Protein AF-A0A813VWA5-F1 (afdb_monomer_lite)

Secondary structure (DSSP, 8-state):
-HHHHHHHHHHHHHHHS-HHHHHHHHHHHHHHHHHHTT-HHHHHHHHHS-TT-----------------------SSSSSSSHHHHHHHHHHHHTTGGG----------------------------------------PBPTTTSSSBP-EEETTEEE-HHHHHHHHHHSTTGGG---TTTT---EETTEES-HHHHHHHHHHTT-----------TT----PPPPPPPP----

InterPro domains:
  IPR001628 Zinc finger, nuclear hormone receptor-type [PF00105] (141-207)
  IPR001628 Zinc finger, nuclear hormone receptor-type [PS51030] (139-207)
  IPR001628 Zinc finger, nuclear hormone receptor-type [SM00399] (139-210)
  IPR013088 Zinc finger, NHR/GATA-type [G3DSA:3.30.50.10] (131-234)

pLDDT: mean 70.89, std 19.11, range [33.81, 97.56]

Sequence (235 aa):
MEFVKVDRLYRELIKKLDKNSFRILVDYTRYISDEYEKDPDLIFELLRKDPESDPKENDQLDTSKKETSLNEDNSEKIEETSEKVEESLEEFESALESNSETTCAEKSQSESSFMLNPLKRQSSSNVSNKGRNGKRKKIELCAACKVDKSISNFYGVPTCSSCKSFFQKYYPIRDQFKCDNEHKCFKEGCIFKCKKCRIDNSIKSGLIYREKILPKPKNEKLASPEKPKDEKEIN

Organism: NCBI:txid104777

Structure (mmCIF, N/CA/C/O backbone):
data_AF-A0A813VWA5-F1
#
_entry.id   AF-A0A813VWA5-F1
#
loop_
_atom_site.group_PDB
_atom_site.id
_atom_site.type_symbol
_atom_site.label_atom_id
_atom_site.label_alt_id
_atom_site.label_comp_id
_atom_site.label_asym_id
_atom_site.label_entity_id
_atom_site.label_seq_id
_atom_site.pdbx_PDB_ins_code
_atom_site.Cartn_x
_atom_site.Cartn_y
_atom_site.Cartn_z
_atom_site.occupancy
_atom_site.B_iso_or_equiv
_atom_site.auth_seq_id
_atom_site.auth_comp_id
_atom_site.auth_asym_id
_atom_site.auth_atom_id
_atom_site.pdbx_PDB_model_num
ATOM 1 N N . MET A 1 1 ? 25.412 30.730 18.602 1.00 53.81 1 MET A N 1
ATOM 2 C CA . MET A 1 1 ? 26.253 30.790 17.373 1.00 53.81 1 MET A CA 1
ATOM 3 C C . MET A 1 1 ? 26.780 29.429 16.900 1.00 53.81 1 MET A C 1
ATOM 5 O O . MET A 1 1 ? 27.255 29.352 15.771 1.00 53.81 1 MET A O 1
ATOM 9 N N . GLU A 1 2 ? 26.710 28.356 17.695 1.00 59.72 2 GLU A N 1
ATOM 10 C CA . GLU A 1 2 ? 27.294 27.056 17.314 1.00 59.72 2 GLU A CA 1
ATOM 11 C C . GLU A 1 2 ? 26.450 26.254 16.312 1.00 59.72 2 GLU A C 1
ATOM 13 O O . GLU A 1 2 ? 27.009 25.643 15.404 1.00 59.72 2 GLU A O 1
ATOM 18 N N . PHE A 1 3 ? 25.119 26.363 16.365 1.00 52.62 3 PHE A N 1
ATOM 19 C CA . PHE A 1 3 ? 24.206 25.671 15.440 1.00 52.62 3 PHE A CA 1
ATOM 20 C C . PHE A 1 3 ? 24.464 25.981 13.955 1.00 52.62 3 PHE A C 1
ATOM 22 O O . PHE A 1 3 ? 24.414 25.092 13.107 1.00 52.62 3 PHE A O 1
ATOM 29 N N . VAL A 1 4 ? 24.829 27.227 13.635 1.00 68.88 4 VAL A N 1
ATOM 30 C CA . VAL A 1 4 ? 25.127 27.652 12.254 1.00 68.88 4 VAL A CA 1
ATOM 31 C C . VAL A 1 4 ? 26.383 26.959 11.709 1.00 68.88 4 VAL A C 1
ATOM 33 O O . VAL A 1 4 ? 26.490 26.697 10.509 1.00 68.88 4 VAL A O 1
ATOM 36 N N . LYS A 1 5 ? 27.343 26.621 12.581 1.00 71.12 5 LYS A N 1
ATOM 37 C CA . LYS A 1 5 ? 28.560 25.898 12.185 1.00 71.12 5 LYS A CA 1
ATOM 38 C C . LYS A 1 5 ? 28.265 24.420 11.920 1.00 71.12 5 LYS A C 1
ATOM 40 O O . LYS A 1 5 ? 28.779 23.879 10.942 1.00 71.12 5 LYS A O 1
ATOM 45 N N . VAL A 1 6 ? 27.406 23.803 12.735 1.00 65.44 6 VAL A N 1
ATOM 46 C CA . VAL A 1 6 ? 26.983 22.401 12.574 1.00 65.44 6 VAL A CA 1
ATOM 47 C C . VAL A 1 6 ? 26.229 22.207 11.257 1.00 65.44 6 VAL A C 1
ATOM 49 O O . VAL A 1 6 ? 26.571 21.318 10.479 1.00 65.44 6 VAL A O 1
ATOM 52 N N . ASP A 1 7 ? 25.285 23.097 10.942 1.00 69.38 7 ASP A N 1
ATOM 53 C CA . ASP A 1 7 ? 24.505 23.022 9.701 1.00 69.38 7 ASP A CA 1
ATOM 54 C C . ASP A 1 7 ? 25.389 23.150 8.444 1.00 69.38 7 ASP A C 1
ATOM 56 O O . ASP A 1 7 ? 25.243 22.404 7.471 1.00 69.38 7 ASP A O 1
ATOM 60 N N . ARG A 1 8 ? 26.394 24.036 8.478 1.00 75.44 8 ARG A N 1
ATOM 61 C CA . ARG A 1 8 ? 27.353 24.186 7.373 1.00 75.44 8 ARG A CA 1
ATOM 62 C C . ARG A 1 8 ? 28.185 22.920 7.148 1.00 75.44 8 ARG A C 1
ATOM 64 O O . ARG A 1 8 ? 28.385 22.530 5.997 1.00 75.44 8 ARG A O 1
ATOM 71 N N . LEU A 1 9 ? 28.657 22.278 8.217 1.00 74.12 9 LEU A N 1
ATOM 72 C CA . LEU A 1 9 ? 29.417 21.026 8.128 1.00 74.12 9 LEU A CA 1
ATOM 73 C C . LEU A 1 9 ? 28.549 19.877 7.605 1.00 74.12 9 LEU A C 1
ATOM 75 O O . LEU A 1 9 ? 28.993 19.121 6.742 1.00 74.12 9 LEU A O 1
ATOM 79 N N . TYR A 1 10 ? 27.295 19.795 8.054 1.00 76.62 10 TYR A N 1
ATOM 80 C CA . TYR A 1 10 ? 26.352 18.767 7.619 1.00 76.62 10 TYR A CA 1
ATOM 81 C C . TYR A 1 10 ? 26.048 18.866 6.115 1.00 76.62 10 TYR A C 1
ATOM 83 O O . TYR A 1 10 ? 26.095 17.867 5.394 1.00 76.62 10 TYR A O 1
ATOM 91 N N . ARG A 1 11 ? 25.841 20.086 5.597 1.00 76.62 11 ARG A N 1
ATOM 92 C CA . ARG A 1 11 ? 25.640 20.323 4.155 1.00 76.62 11 ARG A CA 1
ATOM 93 C C . ARG A 1 11 ? 26.858 19.933 3.316 1.00 76.62 11 ARG A C 1
ATOM 95 O O . ARG A 1 11 ? 26.691 19.387 2.227 1.00 76.62 11 ARG A O 1
ATOM 102 N N . GLU A 1 12 ? 28.070 20.196 3.798 1.00 81.19 12 GLU A N 1
ATOM 103 C CA . GLU A 1 12 ? 29.301 19.795 3.101 1.00 81.19 12 GLU A CA 1
ATOM 104 C C . GLU A 1 12 ? 29.531 18.275 3.145 1.00 81.19 12 GLU A C 1
ATOM 106 O O . GLU A 1 12 ? 29.994 17.698 2.160 1.00 81.19 12 GLU A O 1
ATOM 111 N N . LEU A 1 13 ? 29.140 17.605 4.235 1.00 77.50 13 LEU A N 1
ATOM 112 C CA . LEU A 1 13 ? 29.177 16.145 4.341 1.00 77.50 13 LEU A CA 1
ATOM 113 C C . LEU A 1 13 ? 28.208 15.487 3.343 1.00 77.50 13 LEU A C 1
ATOM 115 O O . LEU A 1 13 ? 28.598 14.579 2.609 1.00 77.50 13 LEU A O 1
ATOM 119 N N . ILE A 1 14 ? 26.973 15.998 3.244 1.00 79.19 14 ILE A N 1
ATOM 120 C CA . ILE A 1 14 ? 25.948 15.497 2.309 1.00 79.19 14 ILE A CA 1
ATOM 121 C C . ILE A 1 14 ? 26.420 15.579 0.856 1.00 79.19 14 ILE A C 1
ATOM 123 O O . ILE A 1 14 ? 26.169 14.659 0.082 1.00 79.19 14 ILE A O 1
ATOM 127 N N . LYS A 1 15 ? 27.133 16.646 0.477 1.00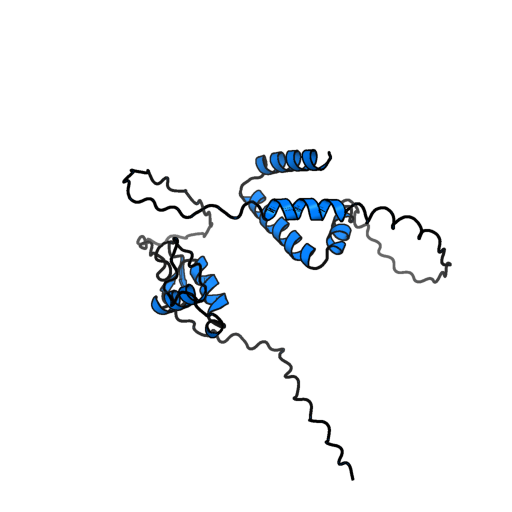 80.88 15 LYS A N 1
ATOM 128 C CA . LYS A 1 15 ? 27.659 16.803 -0.891 1.00 80.88 15 LYS A CA 1
ATOM 129 C C . LYS A 1 15 ? 28.712 15.756 -1.260 1.00 80.88 15 LYS A C 1
ATOM 131 O O . LYS A 1 15 ? 28.886 15.481 -2.445 1.00 80.88 15 LYS A O 1
ATOM 136 N N . LYS A 1 16 ? 29.429 15.208 -0.275 1.00 82.19 16 LYS A N 1
ATOM 137 C CA . LYS A 1 16 ? 30.503 14.224 -0.482 1.00 82.19 16 LYS A CA 1
ATOM 138 C C . LYS A 1 16 ? 30.016 12.775 -0.432 1.00 82.19 16 LYS A C 1
ATOM 140 O O . LYS A 1 16 ? 30.727 11.892 -0.902 1.00 82.19 16 LYS A O 1
ATOM 145 N N . LEU A 1 17 ? 28.833 12.527 0.127 1.00 86.31 17 LEU A N 1
ATOM 146 C CA . LEU A 1 17 ? 28.262 11.187 0.236 1.00 86.31 17 LEU A CA 1
ATOM 147 C C . LEU A 1 17 ? 27.691 10.728 -1.110 1.00 86.31 17 LEU A C 1
ATOM 149 O O . LEU A 1 17 ? 26.971 11.457 -1.794 1.00 86.31 17 LEU A O 1
ATOM 153 N N . ASP A 1 18 ? 27.983 9.485 -1.490 1.00 87.19 18 ASP A N 1
ATOM 154 C CA . ASP A 1 18 ? 27.315 8.862 -2.625 1.00 87.19 18 ASP A CA 1
ATOM 155 C C . ASP A 1 18 ? 25.842 8.557 -2.280 1.00 87.19 18 ASP A C 1
ATOM 157 O O . ASP A 1 18 ? 25.416 8.551 -1.120 1.00 87.19 18 ASP A O 1
ATOM 161 N N . LYS A 1 19 ? 25.020 8.292 -3.303 1.00 74.50 19 LYS A N 1
ATOM 162 C CA . LYS A 1 19 ? 23.574 8.061 -3.113 1.00 74.50 19 LYS A CA 1
ATOM 163 C C . LYS A 1 19 ? 23.265 6.897 -2.165 1.00 74.50 19 LYS A C 1
ATOM 165 O O . LYS A 1 19 ? 22.204 6.900 -1.541 1.00 74.50 19 LYS A O 1
ATOM 170 N N . ASN A 1 20 ? 24.152 5.906 -2.079 1.00 71.19 20 ASN A N 1
ATOM 171 C CA . ASN A 1 20 ? 23.974 4.766 -1.190 1.00 71.19 20 ASN A CA 1
ATOM 172 C C . ASN A 1 20 ? 24.294 5.141 0.261 1.00 71.19 20 ASN A C 1
ATOM 174 O O . ASN A 1 20 ? 23.492 4.836 1.142 1.00 71.19 20 ASN A O 1
ATOM 178 N N . SER A 1 21 ? 25.386 5.868 0.505 1.00 81.50 21 SER A N 1
ATOM 179 C CA . SER A 1 21 ? 25.760 6.314 1.851 1.00 81.50 21 SER A CA 1
ATOM 180 C C . SER A 1 21 ? 24.770 7.331 2.413 1.00 81.50 21 SER A C 1
ATOM 182 O O . SER A 1 21 ? 24.437 7.263 3.590 1.00 81.50 21 SER A O 1
ATOM 184 N N . PHE A 1 22 ? 24.205 8.209 1.574 1.00 78.06 22 PHE A N 1
ATOM 185 C CA . PHE A 1 22 ? 23.139 9.121 2.006 1.00 78.06 22 PHE A CA 1
ATOM 186 C C . PHE A 1 22 ? 21.900 8.367 2.501 1.00 78.06 22 PHE A C 1
ATOM 188 O O . PHE A 1 22 ? 21.299 8.734 3.504 1.00 78.06 22 PHE A O 1
ATOM 195 N N . ARG A 1 23 ? 21.521 7.283 1.819 1.00 71.62 23 ARG A N 1
ATOM 196 C CA . ARG A 1 23 ? 20.379 6.466 2.234 1.00 71.62 23 ARG A CA 1
ATOM 197 C C . ARG A 1 23 ? 20.637 5.756 3.563 1.00 71.62 23 ARG A C 1
ATOM 199 O O . ARG A 1 23 ? 19.746 5.742 4.401 1.00 71.62 23 ARG A O 1
ATOM 206 N N . ILE A 1 24 ? 21.844 5.224 3.759 1.00 76.25 24 ILE A N 1
ATOM 207 C CA . ILE A 1 24 ? 22.259 4.631 5.040 1.00 76.25 24 ILE A CA 1
ATOM 208 C C . ILE A 1 24 ? 22.207 5.685 6.150 1.00 76.25 24 ILE A C 1
ATOM 210 O O . ILE A 1 24 ? 21.676 5.405 7.217 1.00 76.25 24 ILE A O 1
ATOM 214 N N . LEU A 1 25 ? 22.684 6.904 5.879 1.00 80.12 25 LEU A N 1
ATOM 215 C CA . LEU A 1 25 ? 22.637 8.012 6.830 1.00 80.12 25 LEU A CA 1
ATOM 216 C C . LEU A 1 25 ? 21.195 8.355 7.227 1.00 80.12 25 LEU A C 1
ATOM 218 O O . LEU A 1 25 ? 20.926 8.510 8.408 1.00 80.12 25 LEU A O 1
ATOM 222 N N . VAL A 1 26 ? 20.271 8.429 6.262 1.00 78.81 26 VAL A N 1
ATOM 223 C CA . VAL A 1 26 ? 18.844 8.709 6.514 1.00 78.81 26 VAL A CA 1
ATOM 224 C C . VAL A 1 26 ? 18.166 7.583 7.298 1.00 78.81 26 VAL A C 1
ATOM 226 O O . VAL A 1 26 ? 17.364 7.847 8.191 1.00 78.81 26 VAL A O 1
ATOM 229 N N . ASP A 1 27 ? 18.466 6.326 6.970 1.00 75.25 27 ASP A N 1
ATOM 230 C CA . ASP A 1 27 ? 17.914 5.181 7.697 1.00 75.25 27 ASP A CA 1
ATOM 231 C C . ASP A 1 27 ? 18.467 5.140 9.139 1.00 75.25 27 ASP A C 1
ATOM 233 O O . ASP A 1 27 ? 17.724 4.854 10.078 1.00 75.25 27 ASP A O 1
ATOM 237 N N . TYR A 1 28 ? 19.741 5.500 9.329 1.00 79.69 28 TYR A N 1
ATOM 238 C CA . TYR A 1 28 ? 20.388 5.586 10.639 1.00 79.69 28 TYR A CA 1
ATOM 239 C C . TYR A 1 28 ? 19.879 6.763 11.478 1.00 79.69 28 TYR A C 1
ATOM 241 O O . TYR A 1 28 ? 19.583 6.581 12.655 1.00 79.69 28 TYR A O 1
ATOM 249 N N . THR A 1 29 ? 19.704 7.953 10.893 1.00 78.12 29 THR A N 1
ATOM 250 C CA . THR A 1 29 ? 19.128 9.095 11.621 1.00 78.12 29 THR A CA 1
ATOM 251 C C . THR A 1 29 ? 17.696 8.817 12.037 1.00 78.12 29 THR A C 1
ATOM 253 O O . THR A 1 29 ? 17.328 9.131 13.160 1.00 78.12 29 THR A O 1
ATOM 256 N N . ARG A 1 30 ? 16.906 8.159 11.181 1.00 74.31 30 ARG A N 1
ATOM 257 C CA . ARG A 1 30 ? 15.554 7.727 11.540 1.00 74.31 30 ARG A CA 1
ATOM 258 C C . ARG A 1 30 ? 15.557 6.730 12.699 1.00 74.31 30 ARG A C 1
ATOM 260 O O . ARG A 1 30 ? 14.743 6.869 13.598 1.00 74.31 30 ARG A O 1
ATOM 267 N N . TYR A 1 31 ? 16.470 5.758 12.684 1.00 82.06 31 TYR A N 1
ATOM 268 C CA . TYR A 1 31 ? 16.639 4.816 13.793 1.00 82.06 31 TYR A CA 1
ATOM 269 C C . TYR A 1 31 ? 16.984 5.536 15.102 1.00 82.06 31 TYR A C 1
ATOM 271 O O . TYR A 1 31 ? 16.366 5.263 16.123 1.00 82.06 31 TYR A O 1
ATOM 279 N N . ILE A 1 32 ? 17.920 6.490 15.060 1.00 76.19 32 ILE A N 1
ATOM 280 C CA . ILE A 1 32 ? 18.278 7.300 16.230 1.00 76.19 32 ILE A CA 1
ATOM 281 C C . ILE A 1 32 ? 17.077 8.107 16.723 1.00 76.19 32 ILE A C 1
ATOM 283 O O . ILE A 1 32 ? 16.838 8.125 17.921 1.00 76.19 32 ILE A O 1
ATOM 287 N N . SER A 1 33 ? 16.309 8.750 15.838 1.00 74.25 33 SER A N 1
ATOM 288 C CA . SER A 1 33 ? 15.110 9.501 16.237 1.00 74.25 33 SER A CA 1
ATOM 289 C C . SER A 1 33 ? 14.052 8.605 16.888 1.00 74.25 33 SER A C 1
ATOM 291 O O . SER A 1 33 ? 13.519 8.969 17.930 1.00 74.25 33 SER A O 1
ATOM 293 N N . ASP A 1 34 ? 13.799 7.423 16.317 1.00 74.88 34 ASP A N 1
ATOM 294 C CA . ASP A 1 34 ? 12.833 6.458 16.856 1.00 74.88 34 ASP A CA 1
ATOM 295 C C . ASP A 1 34 ? 13.282 5.884 18.222 1.00 74.88 34 ASP A C 1
ATOM 297 O O . ASP A 1 34 ? 12.434 5.500 19.027 1.00 74.88 34 ASP A O 1
ATOM 301 N N . GLU A 1 35 ? 14.591 5.788 18.493 1.00 75.56 35 GLU A N 1
ATOM 302 C CA . GLU A 1 35 ? 15.118 5.400 19.814 1.00 75.56 35 GLU A CA 1
ATOM 303 C C . GLU A 1 35 ? 15.185 6.579 20.800 1.00 75.56 35 GLU A C 1
ATOM 305 O O . GLU A 1 35 ? 14.899 6.388 21.979 1.00 75.56 35 GLU A O 1
ATOM 310 N N . TYR A 1 36 ? 15.461 7.805 20.338 1.00 76.75 36 TYR A N 1
ATOM 311 C CA . TYR A 1 36 ? 15.469 9.010 21.180 1.00 76.75 36 TYR A CA 1
ATOM 312 C C . TYR A 1 36 ? 14.095 9.300 21.787 1.00 76.75 36 TYR A C 1
ATOM 314 O O . TYR A 1 36 ? 14.008 9.687 22.947 1.00 76.75 36 TYR A O 1
ATOM 322 N N . GLU A 1 37 ? 13.013 9.067 21.033 1.00 77.25 37 GLU A N 1
ATOM 323 C CA . GLU A 1 37 ? 11.646 9.192 21.563 1.00 77.25 37 GLU A CA 1
ATOM 324 C C . GLU A 1 37 ? 11.357 8.213 22.713 1.00 77.25 37 GLU A C 1
ATOM 326 O O . GLU A 1 37 ? 10.449 8.454 23.507 1.00 77.25 37 GLU A O 1
ATOM 331 N N . LYS A 1 38 ? 12.098 7.102 22.808 1.00 78.69 38 LYS A N 1
ATOM 332 C CA . LYS A 1 38 ? 11.903 6.090 23.855 1.00 78.69 38 LYS A CA 1
ATOM 333 C C . LYS A 1 38 ? 12.797 6.327 25.063 1.00 78.69 38 LYS A C 1
ATOM 335 O O . LYS A 1 38 ? 12.347 6.084 26.179 1.00 78.69 38 LYS A O 1
ATOM 340 N N . ASP A 1 39 ? 14.042 6.737 24.833 1.00 82.12 39 ASP A N 1
ATOM 341 C CA . ASP A 1 39 ? 15.034 6.957 25.881 1.00 82.12 39 ASP A CA 1
ATOM 342 C C . ASP A 1 39 ? 16.086 7.997 25.432 1.00 82.12 39 ASP A C 1
ATOM 344 O O . ASP A 1 39 ? 17.036 7.665 24.709 1.00 82.12 39 ASP A O 1
ATOM 348 N N . PRO A 1 40 ? 15.930 9.273 25.827 1.00 75.06 40 PRO A N 1
ATOM 349 C CA . PRO A 1 40 ? 16.861 10.329 25.443 1.00 75.06 40 PRO A CA 1
ATOM 350 C C . PRO A 1 40 ? 18.246 10.172 26.096 1.00 75.06 40 PRO A C 1
ATOM 352 O O . PRO A 1 40 ? 19.239 10.645 25.530 1.00 75.06 40 PRO A O 1
ATOM 355 N N . ASP A 1 41 ? 18.345 9.478 27.236 1.00 76.69 41 ASP A N 1
ATOM 356 C CA . ASP A 1 41 ? 19.593 9.317 27.992 1.00 76.69 41 ASP A CA 1
ATOM 357 C C . ASP A 1 41 ? 20.527 8.283 27.346 1.00 76.69 41 ASP A C 1
ATOM 359 O O . ASP A 1 41 ? 21.754 8.451 27.347 1.00 76.69 41 ASP A O 1
ATOM 363 N N . LEU A 1 42 ? 19.958 7.270 26.682 1.00 77.31 42 LEU A N 1
ATOM 364 C CA . LEU A 1 42 ? 20.701 6.230 25.961 1.00 77.31 42 LEU A CA 1
ATOM 365 C C . LEU A 1 42 ? 21.621 6.810 24.869 1.00 77.31 42 LEU A C 1
ATOM 367 O O . LEU A 1 42 ? 22.710 6.292 24.612 1.00 77.31 42 LEU A O 1
ATOM 371 N N . ILE A 1 43 ? 21.215 7.909 24.227 1.00 69.31 43 ILE A N 1
ATOM 372 C CA . ILE A 1 43 ? 22.006 8.560 23.173 1.00 69.31 43 ILE A CA 1
ATOM 373 C C . ILE A 1 43 ? 23.196 9.317 23.746 1.00 69.31 43 ILE A C 1
ATOM 375 O O . ILE A 1 43 ? 24.280 9.260 23.163 1.00 69.31 43 ILE A O 1
ATOM 379 N N . PHE A 1 44 ? 23.047 9.968 24.899 1.00 68.69 44 PHE A N 1
ATOM 380 C CA . PHE A 1 44 ? 24.192 10.577 25.570 1.00 68.69 44 PHE A CA 1
ATOM 381 C C . PHE A 1 44 ? 25.180 9.514 26.053 1.00 68.69 44 PHE A C 1
ATOM 383 O O . PHE A 1 44 ? 26.385 9.738 25.980 1.00 68.69 44 PHE A O 1
ATOM 390 N N . GLU A 1 45 ? 24.705 8.336 26.464 1.00 79.50 45 GLU A N 1
ATOM 391 C CA . GLU A 1 45 ? 25.582 7.209 26.794 1.00 79.50 45 GLU A CA 1
ATOM 392 C C . GLU A 1 45 ? 26.310 6.651 25.555 1.00 79.50 45 GLU A C 1
ATOM 394 O O . GLU A 1 45 ? 27.509 6.373 25.613 1.00 79.50 45 GLU A O 1
ATOM 399 N N . LEU A 1 46 ? 25.621 6.539 24.413 1.00 70.88 46 LEU A N 1
ATOM 400 C CA . LEU A 1 46 ? 26.219 6.109 23.142 1.00 70.88 46 LEU A CA 1
ATOM 401 C C . LEU A 1 46 ? 27.226 7.124 22.588 1.00 70.88 46 LEU A C 1
ATOM 403 O O . LEU A 1 46 ? 28.245 6.719 22.037 1.00 70.88 46 LEU A O 1
ATOM 407 N N . LEU A 1 47 ? 26.965 8.424 22.745 1.00 70.75 47 LEU A N 1
ATOM 408 C CA . LEU A 1 47 ? 27.861 9.495 22.302 1.00 70.75 47 LEU A CA 1
ATOM 409 C C . LEU A 1 47 ? 29.055 9.703 23.244 1.00 70.75 47 LEU A C 1
ATOM 411 O O . LEU A 1 47 ? 30.090 10.181 22.792 1.00 70.75 47 LEU A O 1
ATOM 415 N N . ARG A 1 48 ? 28.933 9.346 24.532 1.00 77.31 48 ARG A N 1
ATOM 416 C CA . ARG A 1 48 ? 30.043 9.382 25.504 1.00 77.31 48 ARG A CA 1
ATOM 417 C C . ARG A 1 48 ? 30.987 8.187 25.398 1.00 77.31 48 ARG A C 1
ATOM 419 O O . ARG A 1 48 ? 32.083 8.253 25.945 1.00 77.31 48 ARG A O 1
ATOM 426 N N . LYS A 1 49 ? 30.582 7.089 24.750 1.00 78.38 49 LYS A N 1
ATOM 427 C CA . LYS A 1 49 ? 31.483 5.957 24.502 1.00 78.38 49 LYS A CA 1
ATOM 428 C C . LYS A 1 49 ? 32.491 6.370 23.435 1.00 78.38 49 LYS A C 1
ATOM 430 O O . LYS A 1 49 ? 32.212 6.278 22.243 1.00 78.38 49 LYS A O 1
ATOM 435 N N . ASP A 1 50 ? 33.651 6.840 23.891 1.00 70.44 50 ASP A N 1
ATOM 436 C CA . ASP A 1 50 ? 34.779 7.159 23.025 1.00 70.44 50 ASP A CA 1
ATOM 437 C C . ASP A 1 50 ? 35.095 5.948 22.128 1.00 70.44 50 ASP A C 1
ATOM 439 O O . ASP A 1 50 ? 35.408 4.863 22.643 1.00 70.44 50 ASP A O 1
ATOM 443 N N . PRO A 1 51 ? 35.040 6.106 20.791 1.00 61.84 51 PRO A N 1
ATOM 444 C CA . PRO A 1 51 ? 35.281 5.014 19.849 1.00 61.84 51 PRO A CA 1
ATOM 445 C C . PRO A 1 51 ? 36.737 4.519 19.858 1.00 61.84 51 PRO A C 1
ATOM 447 O O . PRO A 1 51 ? 37.046 3.543 19.182 1.00 61.84 51 PRO A O 1
ATOM 450 N N . GLU A 1 52 ? 37.621 5.174 20.617 1.00 64.56 52 GLU A N 1
ATOM 451 C CA . GLU A 1 52 ? 39.050 4.860 20.729 1.00 64.56 52 GLU A CA 1
ATOM 452 C C . GLU A 1 52 ? 39.420 4.099 22.012 1.00 64.56 52 GLU A C 1
ATOM 454 O O . GLU A 1 52 ? 40.600 3.866 22.275 1.00 64.56 52 GLU A O 1
ATOM 459 N N . SER A 1 53 ? 38.444 3.671 22.821 1.00 60.56 53 SER A N 1
ATOM 460 C CA . SER A 1 53 ? 38.741 2.725 23.900 1.00 60.56 53 SER A CA 1
ATOM 461 C C . SER A 1 53 ? 38.982 1.327 23.317 1.00 60.56 53 SER A C 1
ATOM 463 O O . SER A 1 53 ? 38.072 0.513 23.175 1.00 60.56 53 SER A O 1
ATOM 465 N N . ASP A 1 54 ? 40.236 1.058 22.944 1.00 56.34 54 ASP A N 1
ATOM 466 C CA . ASP A 1 54 ? 40.708 -0.282 22.591 1.00 56.34 54 ASP A CA 1
ATOM 467 C C . ASP A 1 54 ? 40.246 -1.287 23.664 1.00 56.34 54 ASP A C 1
ATOM 469 O O . ASP A 1 54 ? 40.518 -1.066 24.854 1.00 56.34 54 ASP A O 1
ATOM 473 N N . PRO A 1 55 ? 39.585 -2.403 23.297 1.00 55.75 55 PRO A N 1
ATOM 474 C CA . PRO A 1 55 ? 39.266 -3.459 24.242 1.00 55.75 55 PRO A CA 1
ATOM 475 C C . PRO A 1 55 ? 40.575 -4.154 24.614 1.00 55.75 55 PRO A C 1
ATOM 477 O O . PRO A 1 55 ? 40.972 -5.148 24.011 1.00 55.75 55 PRO A O 1
ATOM 480 N N . LYS A 1 56 ? 41.289 -3.603 25.597 1.00 55.59 56 LYS A N 1
ATOM 481 C CA . LYS A 1 56 ? 42.386 -4.318 26.237 1.00 55.59 56 LYS A CA 1
ATOM 482 C C . LYS A 1 56 ? 41.777 -5.526 26.936 1.00 55.59 56 LYS A C 1
ATOM 484 O O . LYS A 1 56 ? 40.973 -5.371 27.855 1.00 55.59 56 LYS A O 1
ATOM 489 N N . GLU A 1 57 ? 42.145 -6.709 26.451 1.00 57.00 57 GLU A N 1
ATOM 490 C CA . GLU A 1 57 ? 41.964 -7.988 27.130 1.00 57.00 57 GLU A CA 1
ATOM 491 C C . GLU A 1 57 ? 42.331 -7.826 28.606 1.00 57.00 57 GLU A C 1
ATOM 493 O O . GLU A 1 57 ? 43.494 -7.636 28.950 1.00 57.00 57 GLU A O 1
ATOM 498 N N . ASN A 1 58 ? 41.331 -7.901 29.478 1.00 49.09 58 ASN A N 1
ATOM 499 C CA . ASN A 1 58 ? 41.541 -8.181 30.889 1.00 49.09 58 ASN A CA 1
ATOM 500 C C . ASN A 1 58 ? 40.908 -9.538 31.186 1.00 49.09 58 ASN A C 1
ATOM 502 O O . ASN A 1 58 ? 39.848 -9.645 31.800 1.00 49.09 58 ASN A O 1
ATOM 506 N N . ASP A 1 59 ? 41.604 -10.581 30.737 1.00 54.81 59 ASP A N 1
ATOM 507 C CA . ASP A 1 59 ? 41.628 -11.856 31.440 1.00 54.81 59 ASP A CA 1
ATOM 508 C C . ASP A 1 59 ? 42.444 -11.658 32.723 1.00 54.81 59 ASP A C 1
ATOM 510 O O . ASP A 1 59 ? 43.672 -11.730 32.708 1.00 54.81 59 ASP A O 1
ATOM 514 N N . GLN A 1 60 ? 41.764 -11.381 33.835 1.00 51.84 60 GLN A N 1
ATOM 515 C CA . GLN A 1 60 ? 42.067 -12.022 35.116 1.00 51.84 60 GLN A CA 1
ATOM 516 C C . GLN A 1 60 ? 41.012 -11.677 36.164 1.00 51.84 60 GLN A C 1
ATOM 518 O O . GLN A 1 60 ? 40.942 -10.588 36.730 1.00 51.84 60 GLN A O 1
ATOM 523 N N . LEU A 1 61 ? 40.193 -12.694 36.400 1.00 54.84 61 LEU A N 1
ATOM 524 C CA . LEU A 1 61 ? 39.463 -12.950 37.621 1.00 54.84 61 LEU A CA 1
ATOM 525 C C . LEU A 1 61 ? 40.456 -12.981 38.793 1.00 54.84 61 LEU A C 1
ATOM 527 O O . LEU A 1 61 ? 41.265 -13.901 38.863 1.00 54.84 61 LEU A O 1
ATOM 531 N N . ASP A 1 62 ? 40.358 -12.044 39.735 1.00 48.69 62 ASP A N 1
ATOM 532 C CA . ASP A 1 62 ? 40.650 -12.398 41.120 1.00 48.69 62 ASP A CA 1
ATOM 533 C C . ASP A 1 62 ? 39.847 -11.569 42.121 1.00 48.69 62 ASP A C 1
ATOM 535 O O . ASP A 1 62 ? 39.748 -10.341 42.076 1.00 48.69 62 ASP A O 1
ATOM 539 N N . THR A 1 63 ? 39.215 -12.307 43.021 1.00 50.19 63 THR A N 1
ATOM 540 C CA . THR A 1 63 ? 38.363 -11.830 44.098 1.00 50.19 63 THR A CA 1
ATOM 541 C C . THR A 1 63 ? 39.211 -11.253 45.221 1.00 50.19 63 THR A C 1
ATOM 543 O O . THR A 1 63 ? 40.006 -11.981 45.808 1.00 50.19 63 THR A O 1
ATOM 546 N N . SER A 1 64 ? 38.986 -9.998 45.618 1.00 47.78 64 SER A N 1
ATOM 547 C CA . SER A 1 64 ? 39.316 -9.529 46.971 1.00 47.78 64 SER A CA 1
ATOM 548 C C . SER A 1 64 ? 38.543 -8.266 47.338 1.00 47.78 64 SER A C 1
ATOM 550 O O . SER A 1 64 ? 38.630 -7.232 46.683 1.00 47.78 64 SER A O 1
ATOM 552 N N . LYS A 1 65 ? 37.785 -8.391 48.429 1.00 54.94 65 LYS A N 1
ATOM 553 C CA . LYS A 1 65 ? 37.080 -7.332 49.154 1.00 54.94 65 LYS A CA 1
ATOM 554 C C . LYS A 1 65 ? 37.981 -6.123 49.413 1.00 54.94 65 LYS A C 1
ATOM 556 O O . LYS A 1 65 ? 39.046 -6.278 50.008 1.00 54.94 65 LYS A O 1
ATOM 561 N N . LYS A 1 66 ? 37.476 -4.920 49.136 1.00 48.88 66 LYS A N 1
ATOM 562 C CA . LYS A 1 66 ? 37.838 -3.733 49.912 1.00 48.88 66 LYS A CA 1
ATOM 563 C C . LYS A 1 66 ? 36.679 -2.742 49.935 1.00 48.88 66 LYS A C 1
ATOM 565 O O . LYS A 1 66 ? 36.350 -2.117 48.933 1.00 48.88 66 LYS A O 1
ATOM 570 N N . GLU A 1 67 ? 36.054 -2.661 51.102 1.00 50.25 67 GLU A N 1
ATOM 571 C CA . GLU A 1 67 ? 35.164 -1.577 51.498 1.00 50.25 67 GLU A CA 1
ATOM 572 C C . GLU A 1 67 ? 35.932 -0.256 51.397 1.00 50.25 67 GLU A C 1
ATOM 574 O O . GLU A 1 67 ? 37.030 -0.131 51.945 1.00 50.25 67 GLU A O 1
ATOM 579 N N . THR A 1 68 ? 35.360 0.728 50.704 1.00 44.31 68 THR A N 1
ATOM 580 C CA . THR A 1 68 ? 35.780 2.119 50.865 1.00 44.31 68 THR A CA 1
ATOM 581 C C . THR A 1 68 ? 34.567 3.032 50.775 1.00 44.31 68 THR A C 1
ATOM 583 O O . THR A 1 68 ? 33.741 2.922 49.874 1.00 44.31 68 THR A O 1
ATOM 586 N N . SER A 1 69 ? 34.491 3.865 51.803 1.00 42.06 69 SER A N 1
ATOM 587 C CA . SER A 1 69 ? 33.524 4.888 52.171 1.00 42.06 69 SER A CA 1
ATOM 588 C C . SER A 1 69 ? 33.009 5.780 51.042 1.00 42.06 69 SER A C 1
ATOM 590 O O . SER A 1 69 ? 33.773 6.283 50.220 1.00 42.06 69 SER A O 1
ATOM 592 N N . LEU A 1 70 ? 31.704 6.033 51.126 1.00 47.66 70 LEU A N 1
ATOM 593 C CA . LEU A 1 70 ? 30.970 7.131 50.511 1.00 47.66 70 LEU A CA 1
ATOM 594 C C . LEU A 1 70 ? 31.625 8.478 50.855 1.00 47.66 70 LEU A C 1
ATOM 596 O O . LEU A 1 70 ? 31.832 8.767 52.031 1.00 47.66 70 LEU A O 1
ATOM 600 N N . ASN A 1 71 ? 31.897 9.288 49.833 1.00 45.41 71 ASN A N 1
ATOM 601 C CA . ASN A 1 71 ? 32.000 10.738 49.961 1.00 45.41 71 ASN A CA 1
ATOM 602 C C . ASN A 1 71 ? 30.835 11.329 49.161 1.00 45.41 71 ASN A C 1
ATOM 604 O O . ASN A 1 71 ? 30.849 11.338 47.929 1.00 45.41 71 ASN A O 1
ATOM 608 N N . GLU A 1 72 ? 29.809 11.745 49.893 1.00 55.47 72 GLU A N 1
ATOM 609 C CA . GLU A 1 72 ? 28.774 12.672 49.453 1.00 55.47 72 GLU A CA 1
ATOM 610 C C . GLU A 1 72 ? 29.396 14.066 49.514 1.00 55.47 72 GLU A C 1
ATOM 612 O O . GLU A 1 72 ? 29.726 14.500 50.605 1.00 55.47 72 GLU A O 1
ATOM 617 N N . ASP A 1 73 ? 29.646 14.702 48.369 1.00 52.44 73 ASP A N 1
ATOM 618 C CA . ASP A 1 73 ? 29.874 16.152 48.242 1.00 52.44 73 ASP A CA 1
ATOM 619 C C . ASP A 1 73 ? 30.057 16.474 46.750 1.00 52.44 73 ASP A C 1
ATOM 621 O O . ASP A 1 73 ? 31.175 16.460 46.237 1.00 52.44 73 ASP A O 1
ATOM 625 N N . ASN A 1 74 ? 28.946 16.658 46.022 1.00 53.53 74 ASN A N 1
ATOM 626 C CA . ASN A 1 74 ? 28.863 17.444 44.772 1.00 53.53 74 ASN A CA 1
ATOM 627 C C . ASN A 1 74 ? 27.420 17.481 44.219 1.00 53.53 74 ASN A C 1
ATOM 629 O O . ASN A 1 74 ? 27.180 17.198 43.045 1.00 53.53 74 ASN A O 1
ATOM 633 N N . SER A 1 75 ? 26.439 17.828 45.059 1.00 50.16 75 SER A N 1
ATOM 634 C CA . SER A 1 75 ? 25.024 17.960 44.663 1.00 50.16 75 SER A CA 1
ATOM 635 C C . SER A 1 75 ? 24.526 19.410 44.591 1.00 50.16 75 SER A C 1
ATOM 637 O O . SER A 1 75 ? 23.328 19.642 44.665 1.00 50.16 75 SER A O 1
ATOM 639 N N . GLU A 1 76 ? 25.410 20.394 44.427 1.00 54.91 76 GLU A N 1
ATOM 640 C 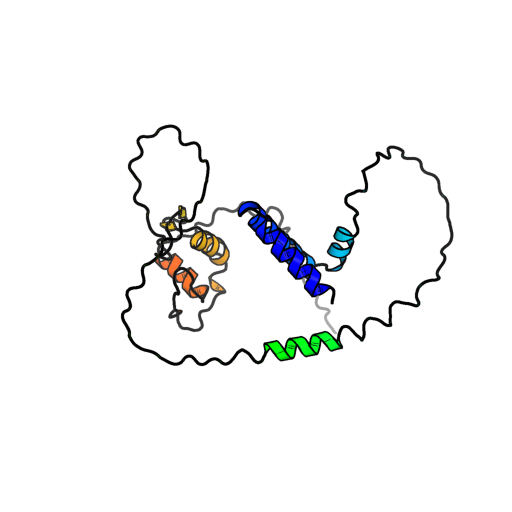CA . GLU A 1 76 ? 25.025 21.813 44.363 1.00 54.91 76 GLU A CA 1
ATOM 641 C C . GLU A 1 76 ? 25.668 22.512 43.156 1.00 54.91 76 GLU A C 1
ATOM 643 O O . GLU A 1 76 ? 26.540 23.369 43.296 1.00 54.91 76 GLU A O 1
ATOM 648 N N . LYS A 1 77 ? 25.283 22.114 41.930 1.00 50.00 77 LYS A N 1
ATOM 649 C CA . LYS A 1 77 ? 25.479 22.966 40.735 1.00 50.00 77 LYS A CA 1
ATOM 650 C C . LYS A 1 77 ? 24.713 22.571 39.462 1.00 50.00 77 LYS A C 1
ATOM 652 O O . LYS A 1 77 ? 25.210 22.816 38.365 1.00 50.00 77 LYS A O 1
ATOM 657 N N . ILE A 1 78 ? 23.528 21.962 39.570 1.00 50.72 78 ILE A N 1
ATOM 658 C CA . ILE A 1 78 ? 22.711 21.585 38.393 1.00 50.72 78 ILE A CA 1
ATOM 659 C C . ILE A 1 78 ? 21.235 21.997 38.563 1.00 50.72 78 ILE A C 1
ATOM 661 O O . ILE A 1 78 ? 20.337 21.292 38.128 1.00 50.72 78 ILE A O 1
ATOM 665 N N . GLU A 1 79 ? 20.965 23.146 39.188 1.00 53.19 79 GLU A N 1
ATOM 666 C CA . GLU A 1 79 ? 19.598 23.710 39.248 1.00 53.19 79 GLU A CA 1
ATOM 667 C C . GLU A 1 79 ? 19.473 25.103 38.607 1.00 53.19 79 GLU A C 1
ATOM 669 O O . GLU A 1 79 ? 18.377 25.632 38.503 1.00 53.19 79 GLU A O 1
ATOM 674 N N . GLU A 1 80 ? 20.554 25.685 38.074 1.00 48.56 80 GLU A N 1
ATOM 675 C CA . GLU A 1 80 ? 20.525 27.056 37.523 1.00 48.56 80 GLU A CA 1
ATOM 676 C C . GLU A 1 80 ? 20.551 27.117 35.979 1.00 48.56 80 GLU A C 1
ATOM 678 O O . GLU A 1 80 ? 20.770 28.174 35.384 1.00 48.56 80 GLU A O 1
ATOM 683 N N . THR A 1 81 ? 20.342 25.984 35.293 1.00 48.19 81 THR A N 1
ATOM 684 C CA . THR A 1 81 ? 20.313 25.927 33.815 1.00 48.19 81 THR A CA 1
ATOM 685 C C . THR A 1 81 ? 19.032 25.348 33.209 1.00 48.19 81 THR A C 1
ATOM 687 O O . THR A 1 81 ? 18.947 25.287 31.985 1.00 48.19 81 THR A O 1
ATOM 690 N N . SER A 1 82 ? 18.030 24.964 34.007 1.00 51.25 82 SER A N 1
ATOM 691 C CA . SER A 1 82 ? 16.735 24.471 33.501 1.00 51.25 82 SER A CA 1
ATOM 692 C C . SER A 1 82 ? 15.756 25.599 33.146 1.00 51.25 82 SER A C 1
ATOM 694 O O . SER A 1 82 ? 15.120 25.526 32.099 1.00 51.25 82 SER A O 1
ATOM 696 N N . GLU A 1 83 ? 15.708 26.696 33.911 1.00 52.62 83 GLU A N 1
ATOM 697 C CA . GLU A 1 83 ? 14.742 27.790 33.666 1.00 52.62 83 GLU A CA 1
ATOM 698 C C . GLU A 1 83 ? 15.010 28.603 32.386 1.00 52.62 83 GLU A C 1
ATOM 700 O O . GLU A 1 83 ? 14.107 29.237 31.853 1.00 52.62 83 GLU A O 1
ATOM 705 N N . LYS A 1 84 ? 16.223 28.556 31.818 1.00 52.59 84 LYS A N 1
ATOM 706 C CA . LYS A 1 84 ? 16.533 29.254 30.552 1.00 52.59 84 LYS A CA 1
ATOM 707 C C . LYS A 1 84 ? 16.203 28.463 29.287 1.00 52.59 84 LYS A C 1
ATOM 709 O O . LYS A 1 84 ? 16.321 29.016 28.195 1.00 52.59 84 LYS A O 1
ATOM 714 N N . VAL A 1 85 ? 15.842 27.184 29.404 1.00 54.75 85 VAL A N 1
ATOM 715 C CA . VAL A 1 85 ? 15.528 26.338 28.239 1.00 54.75 85 VAL A CA 1
ATOM 716 C C . VAL A 1 85 ? 14.030 26.351 27.929 1.00 54.75 85 VAL A C 1
ATOM 718 O O . VAL A 1 85 ? 13.667 26.303 26.755 1.00 54.75 85 VAL A O 1
ATOM 721 N N . GLU A 1 86 ? 13.168 26.503 28.938 1.00 57.69 86 GLU A N 1
ATOM 722 C CA . GLU A 1 86 ? 11.711 26.544 28.740 1.00 57.69 86 GLU A CA 1
ATOM 723 C C . GLU A 1 86 ? 11.244 27.848 28.068 1.00 57.69 86 GLU A C 1
ATOM 725 O O . GLU A 1 86 ? 10.424 27.803 27.153 1.00 57.69 86 GLU A O 1
ATOM 730 N N . GLU A 1 87 ? 11.863 28.992 28.378 1.00 53.34 87 GLU A N 1
ATOM 731 C CA . GLU A 1 87 ? 11.471 30.289 27.794 1.00 53.34 87 GLU A CA 1
ATOM 732 C C . GLU A 1 87 ? 11.796 30.404 26.285 1.00 53.34 87 GLU A C 1
ATOM 734 O O . GLU A 1 87 ? 11.160 31.161 25.557 1.00 53.34 87 GLU A O 1
ATOM 739 N N . SER A 1 88 ? 12.744 29.609 25.765 1.00 55.44 88 SER A N 1
ATOM 740 C CA . SER A 1 88 ? 13.047 29.560 24.319 1.00 55.44 88 SER A CA 1
ATOM 741 C C . SER A 1 88 ? 12.153 28.601 23.521 1.00 55.44 88 SER A C 1
ATOM 743 O O . SER A 1 88 ? 12.162 28.651 22.289 1.00 55.44 88 SER A O 1
ATOM 745 N N . LEU A 1 89 ? 11.408 27.713 24.185 1.00 54.66 89 LEU A N 1
ATOM 746 C CA . LEU A 1 89 ? 10.559 26.717 23.521 1.00 54.66 89 LEU A CA 1
ATOM 747 C C . LEU A 1 89 ? 9.154 27.267 23.235 1.00 54.66 89 LEU A C 1
ATOM 749 O O . LEU A 1 89 ? 8.614 27.013 22.157 1.00 54.66 89 LEU A O 1
ATOM 753 N N . GLU A 1 90 ? 8.622 28.120 24.115 1.00 58.69 90 GLU A N 1
ATOM 754 C CA . GLU A 1 90 ? 7.324 28.783 23.909 1.00 58.69 90 GLU A CA 1
ATOM 755 C C . GLU A 1 90 ? 7.349 29.803 22.750 1.00 58.69 90 GLU A C 1
ATOM 757 O O . GLU A 1 90 ? 6.374 29.946 22.007 1.00 58.69 90 GLU A O 1
ATOM 762 N N . GLU A 1 91 ? 8.492 30.454 22.499 1.00 61.19 91 GLU A N 1
ATOM 763 C CA . GLU A 1 91 ? 8.638 31.375 21.362 1.00 61.19 91 GLU A CA 1
ATOM 764 C C . GLU A 1 91 ? 8.656 30.628 20.008 1.00 61.19 91 GLU A C 1
ATOM 766 O O . GLU A 1 91 ? 8.254 31.177 18.980 1.00 61.19 91 GLU A O 1
ATOM 771 N N . PHE A 1 92 ? 9.038 29.343 19.993 1.00 53.91 92 PHE A N 1
ATOM 772 C CA . PHE A 1 92 ? 9.124 28.539 18.768 1.00 53.91 92 PHE A CA 1
ATOM 773 C C . PHE A 1 92 ? 7.780 27.915 18.349 1.00 53.91 92 PHE A C 1
ATOM 775 O O . PHE A 1 92 ? 7.521 27.773 17.150 1.00 53.91 92 PHE A O 1
ATOM 782 N N . GLU A 1 93 ? 6.897 27.585 19.298 1.00 60.44 93 GLU A N 1
ATOM 783 C CA . GLU A 1 93 ? 5.563 27.038 18.996 1.00 60.44 93 GLU A CA 1
ATOM 784 C C . GLU A 1 93 ? 4.614 28.101 18.419 1.00 60.44 93 GLU A C 1
ATOM 786 O O . GLU A 1 93 ? 3.884 27.831 17.462 1.00 60.44 93 GLU A O 1
ATOM 791 N N . SER A 1 94 ? 4.719 29.351 18.882 1.00 58.53 94 SER A N 1
ATOM 792 C CA . SER A 1 94 ? 3.907 30.466 18.364 1.00 58.53 94 SER A CA 1
ATOM 793 C C . SER A 1 94 ? 4.171 30.799 16.880 1.00 58.53 94 SER A C 1
ATOM 795 O O . SER A 1 94 ? 3.286 31.283 16.167 1.00 58.53 94 SER A O 1
ATOM 797 N N . ALA A 1 95 ? 5.360 30.475 16.356 1.00 52.47 95 ALA A N 1
ATOM 798 C CA . ALA A 1 95 ? 5.711 30.679 14.948 1.00 52.47 95 ALA A CA 1
ATOM 799 C C . ALA A 1 95 ? 5.151 29.594 14.001 1.00 52.47 95 ALA A C 1
ATOM 801 O O . ALA A 1 95 ? 5.078 29.810 12.787 1.00 52.47 95 ALA A O 1
ATOM 802 N N . LEU A 1 96 ? 4.741 28.432 14.526 1.00 53.62 96 LEU A N 1
ATOM 803 C CA . LEU A 1 96 ? 4.212 27.319 13.727 1.00 53.62 96 LEU A CA 1
ATOM 804 C C . LEU A 1 96 ? 2.704 27.428 13.465 1.00 53.62 96 LEU A C 1
ATOM 806 O O . LEU A 1 96 ? 2.235 26.956 12.426 1.00 53.62 96 LEU A O 1
ATOM 810 N N . GLU A 1 97 ? 1.950 28.106 14.330 1.00 52.47 97 GLU A N 1
ATOM 811 C CA . GLU A 1 97 ? 0.493 28.237 14.179 1.00 52.47 97 GLU A CA 1
ATOM 812 C C . GLU A 1 97 ? 0.068 29.290 13.137 1.00 52.47 97 GLU A C 1
ATOM 814 O O . GLU A 1 97 ? -1.041 29.232 12.604 1.00 52.47 97 GLU A O 1
ATOM 819 N N . SER A 1 98 ? 0.966 30.198 12.744 1.00 47.16 98 SER A N 1
ATOM 820 C CA . SER A 1 98 ? 0.654 31.315 11.836 1.00 47.16 98 SER A CA 1
ATOM 821 C C . SER A 1 98 ? 0.743 31.000 10.330 1.00 47.16 98 SER A C 1
ATOM 823 O O . SER A 1 98 ? 0.487 31.880 9.511 1.00 47.16 98 SER A O 1
ATOM 825 N N . ASN A 1 99 ? 1.038 29.755 9.927 1.00 48.22 99 ASN A N 1
ATOM 826 C CA . ASN A 1 99 ? 1.214 29.378 8.509 1.00 48.22 99 ASN A CA 1
ATOM 827 C C . ASN A 1 99 ? 0.132 28.438 7.931 1.00 48.22 99 ASN A C 1
ATOM 829 O O . ASN A 1 99 ? 0.334 27.863 6.860 1.00 48.22 99 ASN A O 1
ATOM 833 N N . SER A 1 100 ? -1.019 28.260 8.593 1.00 41.22 100 SER A N 1
ATOM 834 C CA . SER A 1 100 ? -2.044 27.290 8.153 1.00 41.22 100 SER A CA 1
ATOM 835 C C . SER A 1 100 ? -3.194 27.851 7.297 1.00 41.22 100 SER A C 1
ATOM 837 O O . SER A 1 100 ? -4.002 27.074 6.790 1.00 41.22 100 SER A O 1
ATOM 839 N N . GLU A 1 101 ? -3.235 29.155 7.014 1.00 44.38 101 GLU A N 1
ATOM 840 C CA . GLU A 1 101 ? -4.258 29.741 6.138 1.00 44.38 101 GLU A CA 1
ATOM 841 C C . GLU A 1 101 ? -3.688 30.143 4.774 1.00 44.38 101 GLU A C 1
ATOM 843 O O . GLU A 1 101 ? -3.294 31.281 4.532 1.00 44.38 101 GLU A O 1
ATOM 848 N N . THR A 1 102 ? -3.702 29.206 3.824 1.00 37.97 102 THR A N 1
ATOM 849 C CA . THR A 1 102 ? -3.796 29.572 2.405 1.00 37.97 102 THR A CA 1
ATOM 850 C C . THR A 1 102 ? -4.952 28.840 1.741 1.00 37.97 102 THR A C 1
ATOM 852 O O . THR A 1 102 ? -5.064 27.616 1.707 1.00 37.97 102 THR A O 1
ATOM 855 N N . THR A 1 103 ? -5.852 29.677 1.251 1.00 34.50 103 THR A N 1
ATOM 856 C CA . THR A 1 103 ? -7.140 29.414 0.637 1.00 34.50 103 THR A CA 1
ATOM 857 C C . THR A 1 103 ? -7.033 28.539 -0.614 1.00 34.50 103 THR A C 1
ATOM 859 O O . THR A 1 103 ? -6.229 28.774 -1.515 1.00 34.50 103 THR A O 1
ATOM 862 N N . CYS A 1 104 ? -7.909 27.535 -0.708 1.00 33.81 104 CYS A N 1
ATOM 863 C CA . CYS A 1 104 ? -8.191 26.826 -1.955 1.00 33.81 104 CYS A CA 1
ATOM 864 C C . CYS A 1 104 ? -9.054 27.725 -2.851 1.00 33.81 104 CYS A C 1
ATOM 866 O O . CYS A 1 104 ? -10.278 27.629 -2.842 1.00 33.81 104 CYS A O 1
ATOM 868 N N . ALA A 1 105 ? -8.409 28.620 -3.600 1.00 35.41 105 ALA A N 1
ATOM 869 C CA . ALA A 1 105 ? -9.046 29.350 -4.685 1.00 35.41 105 ALA A CA 1
ATOM 870 C C . ALA A 1 105 ? -9.012 28.513 -5.972 1.00 35.41 105 ALA A C 1
ATOM 872 O O . ALA A 1 105 ? -7.966 28.042 -6.422 1.00 35.41 105 ALA A O 1
ATOM 873 N N . GLU A 1 106 ? -10.198 28.349 -6.544 1.00 45.75 106 GLU A N 1
ATOM 874 C CA . GLU A 1 106 ? -10.475 27.789 -7.857 1.00 45.75 106 GLU A CA 1
ATOM 875 C C . GLU A 1 106 ? -9.566 28.391 -8.938 1.00 45.75 106 GLU A C 1
ATOM 877 O O . GLU A 1 106 ? -9.410 29.610 -9.029 1.00 45.75 106 GLU A O 1
ATOM 882 N N . LYS A 1 107 ? -9.039 27.548 -9.833 1.00 36.81 107 LYS A N 1
ATOM 883 C CA . LYS A 1 107 ? -8.778 27.974 -11.211 1.00 36.81 107 LYS A CA 1
ATOM 884 C C . LYS A 1 107 ? -8.860 26.813 -12.193 1.00 36.81 107 LYS A C 1
ATOM 886 O O . LYS A 1 107 ? -8.013 25.928 -12.273 1.00 36.81 107 LYS A O 1
ATOM 891 N N . SER A 1 108 ? -9.949 26.884 -12.939 1.00 47.12 108 SER A N 1
ATOM 892 C CA . SER A 1 108 ? -10.205 26.308 -14.245 1.00 47.12 108 SER A CA 1
ATOM 893 C C . SER A 1 108 ? -9.080 26.560 -15.256 1.00 47.12 108 SER A C 1
ATOM 895 O O . SER A 1 108 ? -8.537 27.657 -15.329 1.00 47.12 108 SER A O 1
ATOM 897 N N . GLN A 1 109 ? -8.849 25.537 -16.083 1.00 48.81 109 GLN A N 1
ATOM 898 C CA . GLN A 1 109 ? -8.426 25.589 -17.488 1.00 48.81 109 GLN A CA 1
ATOM 899 C C . GLN A 1 109 ? -7.196 26.445 -17.841 1.00 48.81 109 GLN A C 1
ATOM 901 O O . GLN A 1 109 ? -7.274 27.653 -18.030 1.00 48.81 109 GLN A O 1
ATOM 906 N N . SER A 1 110 ? -6.080 25.772 -18.120 1.00 46.03 110 SER A N 1
ATOM 907 C CA . SER A 1 110 ? -5.299 26.062 -19.330 1.00 46.03 110 SER A CA 1
ATOM 908 C C . SER A 1 110 ? -4.439 24.856 -19.701 1.00 46.03 110 SER A C 1
ATOM 910 O O . SER A 1 110 ? -3.669 24.321 -18.901 1.00 46.03 110 SER A O 1
ATOM 912 N N . GLU A 1 111 ? -4.629 24.397 -20.933 1.00 57.53 111 GLU A N 1
ATOM 913 C CA . GLU A 1 111 ? -3.769 23.435 -21.600 1.00 57.53 111 GLU A CA 1
ATOM 914 C C . GLU A 1 111 ? -2.361 24.027 -21.693 1.00 57.53 111 GLU A C 1
ATOM 916 O O . GLU A 1 111 ? -2.144 25.066 -22.313 1.00 57.53 111 GLU A O 1
ATOM 921 N N . SER A 1 112 ? -1.385 23.371 -21.073 1.00 48.53 112 SER A N 1
ATOM 922 C CA . SER A 1 112 ? 0.019 23.651 -21.344 1.00 48.53 112 SER A CA 1
ATOM 923 C C . SER A 1 112 ? 0.788 22.343 -21.447 1.00 48.53 112 SER A C 1
ATOM 925 O O . SER A 1 112 ? 0.818 21.499 -20.551 1.00 48.53 112 SER A O 1
ATOM 927 N N . SER A 1 113 ? 1.372 22.174 -22.627 1.00 54.59 113 SER A N 1
ATOM 928 C CA . SER A 1 113 ? 2.323 21.141 -22.999 1.00 54.59 113 SER A CA 1
ATOM 929 C C . SER A 1 113 ? 3.537 21.180 -22.063 1.00 54.59 113 SER A C 1
ATOM 931 O O . SER A 1 113 ? 4.514 21.877 -22.334 1.00 54.59 113 SER A O 1
ATOM 933 N N . PHE A 1 114 ? 3.501 20.408 -20.977 1.00 38.94 114 PHE A N 1
ATOM 934 C CA . PHE A 1 114 ? 4.676 20.135 -20.154 1.00 38.94 114 PHE A CA 1
ATOM 935 C C . PHE A 1 114 ? 5.260 18.766 -20.504 1.00 38.94 114 PHE A C 1
ATOM 937 O O . PHE A 1 114 ? 4.671 17.712 -20.265 1.00 38.94 114 PHE A O 1
ATOM 944 N N . MET A 1 115 ? 6.457 18.817 -21.088 1.00 39.53 115 MET A N 1
ATOM 945 C CA . MET A 1 115 ? 7.339 17.684 -21.340 1.00 39.53 115 MET A CA 1
ATOM 946 C C . MET A 1 115 ? 7.580 16.909 -20.037 1.00 39.53 115 MET A C 1
ATOM 948 O O . MET A 1 115 ? 8.275 17.378 -19.135 1.00 39.53 115 MET A O 1
ATOM 952 N N . LEU A 1 116 ? 7.016 15.704 -19.934 1.00 46.16 116 LEU A N 1
ATOM 953 C CA . LEU A 1 116 ? 7.337 14.770 -18.859 1.00 46.16 116 LEU A CA 1
ATOM 954 C C . LEU A 1 116 ? 8.789 14.308 -19.016 1.00 46.16 116 LEU A C 1
ATOM 956 O O . LEU A 1 116 ? 9.101 13.484 -19.874 1.00 46.16 116 LEU A O 1
ATOM 960 N N . ASN A 1 117 ? 9.672 14.813 -18.154 1.00 46.28 117 ASN A N 1
ATOM 961 C CA . ASN A 1 117 ? 11.016 14.275 -17.978 1.00 46.28 117 ASN A CA 1
ATOM 962 C C . ASN A 1 117 ? 10.935 12.907 -17.270 1.00 46.28 117 ASN A C 1
ATOM 964 O O . ASN A 1 117 ? 10.506 12.837 -16.114 1.00 46.28 117 ASN A O 1
ATOM 968 N N . PRO A 1 118 ? 11.353 11.797 -17.907 1.00 40.22 118 PRO A N 1
ATOM 969 C CA . PRO A 1 118 ? 11.338 10.490 -17.271 1.00 40.22 118 PRO A CA 1
ATOM 970 C C . PRO A 1 118 ? 12.476 10.399 -16.246 1.00 40.22 118 PRO A C 1
ATOM 972 O O . PRO A 1 118 ? 13.649 10.261 -16.599 1.00 40.22 118 PRO A O 1
ATOM 975 N N . LEU A 1 119 ? 12.129 10.426 -14.956 1.00 37.06 119 LEU A N 1
ATOM 976 C CA . LEU A 1 119 ? 13.047 10.094 -13.865 1.00 37.06 119 LEU A CA 1
ATOM 977 C C . LEU A 1 119 ? 13.533 8.644 -14.029 1.00 37.06 119 LEU A C 1
ATOM 979 O O . LEU A 1 119 ? 12.844 7.677 -13.690 1.00 37.06 119 LEU A O 1
ATOM 983 N N . LYS A 1 120 ? 14.750 8.493 -14.564 1.00 37.44 120 LYS A N 1
ATOM 984 C CA . LYS A 1 120 ? 15.498 7.232 -14.628 1.00 37.44 120 LYS A CA 1
ATOM 985 C C . LYS A 1 120 ? 15.843 6.775 -13.209 1.00 37.44 120 LYS A C 1
ATOM 987 O O . LYS A 1 120 ? 16.894 7.095 -12.662 1.00 37.44 120 LYS A O 1
ATOM 992 N N . ARG A 1 121 ? 14.947 5.989 -12.617 1.00 46.81 121 ARG A N 1
ATOM 993 C CA . ARG A 1 121 ? 15.185 5.231 -11.386 1.00 46.81 121 ARG A CA 1
ATOM 994 C C . ARG A 1 121 ? 16.089 4.040 -11.726 1.00 46.81 121 ARG A C 1
ATOM 996 O O . ARG A 1 121 ? 15.617 3.015 -12.210 1.00 46.81 121 ARG A O 1
ATOM 1003 N N . GLN A 1 122 ? 17.398 4.200 -11.547 1.00 44.06 122 GLN A N 1
ATOM 1004 C CA . GLN A 1 122 ? 18.371 3.117 -11.701 1.00 44.06 122 GLN A CA 1
ATOM 1005 C C . GLN A 1 122 ? 18.319 2.224 -10.455 1.00 44.06 122 GLN A C 1
ATOM 1007 O O . GLN A 1 122 ? 18.928 2.528 -9.436 1.00 44.06 122 GLN A O 1
ATOM 1012 N N . SER A 1 123 ? 17.541 1.144 -10.510 1.00 46.28 123 SER A N 1
ATOM 1013 C CA . SER A 1 123 ? 17.581 0.067 -9.516 1.00 46.28 123 SER A CA 1
ATOM 1014 C C . SER A 1 123 ? 18.427 -1.083 -10.061 1.00 46.28 123 SER A C 1
ATOM 1016 O O . SER A 1 123 ? 17.934 -1.921 -10.817 1.00 46.28 123 SER A O 1
ATOM 1018 N N . SER A 1 124 ? 19.706 -1.094 -9.691 1.00 43.56 124 SER A N 1
ATOM 1019 C CA . SER A 1 124 ? 20.638 -2.203 -9.888 1.00 43.56 124 SER A CA 1
ATOM 1020 C C . SER A 1 124 ? 20.328 -3.308 -8.878 1.00 43.56 124 SER A C 1
ATOM 1022 O O . SER A 1 124 ? 20.685 -3.237 -7.707 1.00 43.56 124 SER A O 1
ATOM 1024 N N . SER A 1 125 ? 19.640 -4.350 -9.340 1.00 45.94 125 SER A N 1
ATOM 1025 C CA . SER A 1 125 ? 19.650 -5.651 -8.673 1.00 45.94 125 SER A CA 1
ATOM 1026 C C . SER A 1 125 ? 20.399 -6.615 -9.585 1.00 45.94 125 SER A C 1
ATOM 1028 O O . SER A 1 125 ? 19.920 -6.976 -10.659 1.00 45.94 125 SER A O 1
ATOM 1030 N N . ASN A 1 126 ? 21.613 -6.976 -9.169 1.00 44.66 126 ASN A N 1
ATOM 1031 C CA . ASN A 1 126 ? 22.412 -8.028 -9.786 1.00 44.66 126 ASN A CA 1
ATOM 1032 C C . ASN A 1 126 ? 21.771 -9.379 -9.449 1.00 44.66 126 ASN A C 1
ATOM 1034 O O . ASN A 1 126 ? 22.161 -10.060 -8.507 1.00 44.66 126 ASN A O 1
ATOM 1038 N N . VAL A 1 127 ? 20.737 -9.744 -10.206 1.00 54.06 127 VAL A N 1
ATOM 1039 C CA . VAL A 1 127 ? 20.218 -11.110 -10.262 1.00 54.06 127 VAL A CA 1
ATOM 1040 C C . VAL A 1 127 ? 20.893 -11.778 -11.454 1.00 54.06 127 VAL A C 1
ATOM 1042 O O . VAL A 1 127 ? 20.596 -11.454 -12.603 1.00 54.06 127 VAL A O 1
ATOM 1045 N N . SER A 1 128 ? 21.834 -12.681 -11.174 1.00 45.75 128 SER A N 1
ATOM 1046 C CA . SER A 1 128 ? 22.544 -13.495 -12.165 1.00 45.75 128 SER A CA 1
ATOM 1047 C C . SER A 1 128 ? 21.562 -14.282 -13.037 1.00 45.75 128 SER A C 1
ATOM 1049 O O . SER A 1 128 ? 21.104 -15.364 -12.675 1.00 45.75 128 SER A O 1
ATOM 1051 N N . ASN A 1 129 ? 21.236 -13.737 -14.209 1.00 46.16 129 ASN A N 1
ATOM 1052 C CA . ASN A 1 129 ? 20.405 -14.388 -15.214 1.00 46.16 129 ASN A CA 1
ATOM 1053 C C . ASN A 1 129 ? 21.280 -15.269 -16.113 1.00 46.16 129 ASN A C 1
ATOM 1055 O O . ASN A 1 129 ? 21.835 -14.810 -17.110 1.00 46.16 129 ASN A O 1
ATOM 1059 N N . LYS A 1 130 ? 21.367 -16.564 -15.791 1.00 47.62 130 LYS A N 1
ATOM 1060 C CA . LYS A 1 130 ? 21.809 -17.574 -16.760 1.00 47.62 130 LYS A CA 1
ATOM 1061 C C . LYS A 1 130 ? 20.705 -17.799 -17.801 1.00 47.62 130 LYS A C 1
ATOM 1063 O O . LYS A 1 130 ? 19.652 -18.353 -17.496 1.00 47.62 130 LYS A O 1
ATOM 1068 N N . GLY A 1 131 ? 20.986 -17.320 -19.013 1.00 52.94 131 GLY A N 1
ATOM 1069 C CA . GLY A 1 131 ? 20.470 -17.748 -20.317 1.00 52.94 131 GLY A CA 1
ATOM 1070 C C . GLY A 1 131 ? 19.117 -18.455 -20.349 1.00 52.94 131 GLY A C 1
ATOM 1071 O O . GLY A 1 131 ? 19.046 -19.679 -20.386 1.00 52.94 131 GLY A O 1
ATOM 1072 N N . ARG A 1 132 ? 18.035 -17.684 -20.446 1.00 56.19 132 ARG A N 1
ATOM 1073 C CA . ARG A 1 132 ? 16.775 -18.169 -21.018 1.00 56.19 132 ARG A CA 1
ATOM 1074 C C . ARG A 1 132 ? 16.354 -17.179 -22.088 1.00 56.19 132 ARG A C 1
ATOM 1076 O O . ARG A 1 132 ? 16.294 -15.986 -21.804 1.00 56.19 132 ARG A O 1
ATOM 1083 N N . ASN A 1 133 ? 16.080 -17.684 -23.292 1.00 56.31 133 ASN A N 1
ATOM 1084 C CA . ASN A 1 133 ? 15.484 -16.960 -24.417 1.00 56.31 133 ASN A CA 1
ATOM 1085 C C . ASN A 1 133 ? 14.152 -16.338 -23.967 1.00 56.31 133 ASN A C 1
ATOM 1087 O O . ASN A 1 133 ? 13.081 -16.937 -24.059 1.00 56.31 133 ASN A O 1
ATOM 1091 N N . GLY A 1 134 ? 14.249 -15.166 -23.344 1.00 59.28 134 GLY A N 1
ATOM 1092 C CA . GLY A 1 134 ? 13.175 -14.548 -22.594 1.00 59.28 134 GLY A CA 1
ATOM 1093 C C . GLY A 1 134 ? 12.263 -13.791 -23.535 1.00 59.28 134 GLY A C 1
ATOM 1094 O O . GLY A 1 134 ? 12.593 -12.688 -23.967 1.00 59.28 134 GLY A O 1
ATOM 1095 N N . LYS A 1 135 ? 11.080 -14.353 -23.807 1.00 78.69 135 LYS A N 1
ATOM 1096 C CA . LYS A 1 135 ? 9.939 -13.563 -24.285 1.00 78.69 135 LYS A CA 1
ATOM 1097 C C . LYS A 1 135 ? 9.832 -12.341 -23.371 1.00 78.69 135 LYS A C 1
ATOM 1099 O O . LYS A 1 135 ? 9.659 -12.505 -22.162 1.00 78.69 135 LYS A O 1
ATOM 1104 N N . ARG A 1 136 ? 9.997 -11.134 -23.927 1.00 76.12 136 ARG A N 1
ATOM 1105 C CA . ARG A 1 136 ? 9.881 -9.871 -23.185 1.00 76.12 136 ARG A CA 1
ATOM 1106 C C . ARG A 1 136 ? 8.511 -9.863 -22.506 1.00 76.12 136 ARG A C 1
ATOM 1108 O O . ARG A 1 136 ? 7.496 -9.694 -23.178 1.00 76.12 136 ARG A O 1
ATOM 1115 N N . LYS A 1 137 ? 8.467 -10.123 -21.195 1.00 77.69 137 LYS A N 1
ATOM 1116 C CA . LYS A 1 137 ? 7.219 -10.060 -20.432 1.00 77.69 137 LYS A CA 1
ATOM 1117 C C . LYS A 1 137 ? 6.711 -8.625 -20.524 1.00 77.69 137 LYS A C 1
ATOM 1119 O O . LYS A 1 137 ? 7.465 -7.692 -20.247 1.00 77.69 137 LYS A O 1
ATOM 1124 N N . LYS A 1 138 ? 5.460 -8.452 -20.960 1.00 86.56 138 LYS A N 1
ATOM 1125 C CA . LYS A 1 138 ? 4.800 -7.145 -20.933 1.00 86.56 138 LYS A CA 1
ATOM 1126 C C . LYS A 1 138 ? 4.842 -6.640 -19.490 1.00 86.56 138 LYS A C 1
ATOM 1128 O O . LYS A 1 138 ? 4.556 -7.393 -18.565 1.00 86.56 138 LYS A O 1
ATOM 1133 N N . ILE A 1 139 ? 5.270 -5.394 -19.308 1.00 86.94 139 ILE A N 1
ATOM 1134 C CA . ILE A 1 139 ? 5.285 -4.763 -17.989 1.00 86.94 139 ILE A CA 1
ATOM 1135 C C . ILE A 1 139 ? 3.829 -4.484 -17.622 1.00 86.94 139 ILE A C 1
ATOM 1137 O O . ILE A 1 139 ? 3.198 -3.621 -18.228 1.00 86.94 139 ILE A O 1
ATOM 1141 N N . GLU A 1 140 ? 3.297 -5.224 -16.657 1.00 94.69 140 GLU A N 1
ATOM 1142 C CA . GLU A 1 140 ? 1.934 -5.029 -16.164 1.00 94.69 140 GLU A CA 1
ATOM 1143 C C . GLU A 1 140 ? 1.903 -3.909 -15.116 1.00 94.69 140 GLU A C 1
ATOM 1145 O O . GLU A 1 140 ? 2.815 -3.778 -14.291 1.00 94.69 140 GLU A O 1
ATOM 1150 N N . LEU A 1 141 ? 0.858 -3.083 -15.141 1.00 96.38 141 LEU A N 1
ATOM 1151 C CA . LEU A 1 141 ? 0.608 -2.085 -14.099 1.00 96.38 141 LEU A CA 1
ATOM 1152 C C . LEU A 1 141 ? -0.010 -2.752 -12.866 1.00 96.38 141 LEU A C 1
ATOM 1154 O O . LEU A 1 141 ? -0.649 -3.797 -12.956 1.00 96.38 141 LEU A O 1
ATOM 1158 N N . CYS A 1 142 ? 0.173 -2.137 -11.701 1.00 96.62 142 CYS A N 1
ATOM 1159 C CA . CYS A 1 142 ? -0.452 -2.589 -10.463 1.00 96.62 142 CYS A CA 1
ATOM 1160 C C . CYS A 1 142 ? -1.983 -2.561 -10.592 1.00 96.62 142 CYS A C 1
ATOM 1162 O O . CYS A 1 142 ? -2.556 -1.505 -10.842 1.00 96.62 142 CYS A O 1
ATOM 1164 N N . ALA A 1 143 ? -2.657 -3.685 -10.353 1.00 96.50 143 ALA A N 1
ATOM 1165 C CA . ALA A 1 143 ? -4.113 -3.784 -10.423 1.00 96.50 143 ALA A CA 1
ATOM 1166 C C . ALA A 1 143 ? -4.813 -2.846 -9.422 1.00 96.50 143 ALA A C 1
ATOM 1168 O O . ALA A 1 143 ? -5.819 -2.230 -9.761 1.00 96.50 143 ALA A O 1
ATOM 1169 N N . ALA A 1 144 ? -4.241 -2.684 -8.222 1.00 95.06 144 ALA A N 1
ATOM 1170 C CA . ALA A 1 144 ? -4.820 -1.866 -7.158 1.00 95.06 144 ALA A CA 1
ATOM 1171 C C . ALA A 1 144 ? -4.702 -0.356 -7.426 1.00 95.06 144 ALA A C 1
ATOM 1173 O O . ALA A 1 144 ? -5.694 0.372 -7.371 1.00 95.06 144 ALA A O 1
ATOM 1174 N N . CYS A 1 145 ? -3.495 0.153 -7.707 1.00 94.69 145 CYS A N 1
ATOM 1175 C CA . CYS A 1 145 ? -3.298 1.591 -7.910 1.00 94.69 145 CYS A CA 1
ATOM 1176 C C . CYS A 1 145 ? -3.327 2.022 -9.379 1.00 94.69 145 CYS A C 1
ATOM 1178 O O . CYS A 1 145 ? -3.527 3.203 -9.623 1.00 94.69 145 CYS A O 1
ATOM 1180 N N . LYS A 1 146 ? -3.165 1.122 -10.351 1.00 94.31 146 LYS A N 1
ATOM 1181 C CA . LYS A 1 146 ? -3.114 1.409 -11.799 1.00 94.31 146 LYS A CA 1
ATOM 1182 C C . LYS A 1 146 ? -2.120 2.500 -12.228 1.00 94.31 146 LYS A C 1
ATOM 1184 O O . LYS A 1 146 ? -2.208 2.991 -13.344 1.00 94.31 146 LYS A O 1
ATOM 1189 N N . VAL A 1 147 ? -1.187 2.873 -11.355 1.00 93.69 147 VAL A N 1
ATOM 1190 C CA . VAL A 1 147 ? -0.234 3.970 -11.577 1.00 93.69 147 VAL A CA 1
ATOM 1191 C C . VAL A 1 147 ? 1.191 3.421 -11.565 1.00 93.69 147 VAL A C 1
ATOM 1193 O O . VAL A 1 147 ? 1.912 3.560 -12.548 1.00 93.69 147 VAL A O 1
ATOM 1196 N N . ASP A 1 148 ? 1.584 2.706 -10.507 1.00 94.50 148 ASP A N 1
ATOM 1197 C CA . ASP A 1 148 ? 2.905 2.076 -10.439 1.00 94.50 148 ASP A CA 1
ATOM 1198 C C . ASP A 1 148 ? 2.988 0.785 -11.263 1.00 94.50 148 ASP A C 1
ATOM 1200 O O . ASP A 1 148 ? 2.024 0.020 -11.383 1.00 94.50 148 ASP A O 1
ATOM 1204 N N . LYS A 1 149 ? 4.199 0.482 -11.744 1.00 96.12 149 LYS A N 1
ATOM 1205 C CA . LYS A 1 149 ? 4.531 -0.820 -12.338 1.00 96.12 149 LYS A CA 1
ATOM 1206 C C . LYS A 1 149 ? 4.390 -1.932 -11.297 1.00 96.12 149 LYS A C 1
ATOM 1208 O O . LYS A 1 149 ? 4.847 -1.797 -10.157 1.00 96.12 149 LYS A O 1
ATOM 1213 N N . SER A 1 150 ? 3.769 -3.040 -11.695 1.00 96.75 150 SER A N 1
ATOM 1214 C CA . SER A 1 150 ? 3.737 -4.244 -10.870 1.00 96.75 150 SER A CA 1
ATOM 1215 C C . SER A 1 150 ? 5.133 -4.860 -10.787 1.00 96.75 150 SER A C 1
ATOM 1217 O O . SER A 1 150 ? 5.921 -4.799 -11.732 1.00 96.75 150 SER A O 1
ATOM 1219 N N . ILE A 1 151 ? 5.451 -5.419 -9.621 1.00 95.25 151 ILE A N 1
ATOM 1220 C CA . ILE A 1 151 ? 6.720 -6.126 -9.401 1.00 95.25 151 ILE A CA 1
ATOM 1221 C C . ILE A 1 151 ? 6.503 -7.627 -9.578 1.00 95.25 151 ILE A C 1
ATOM 1223 O O . ILE A 1 151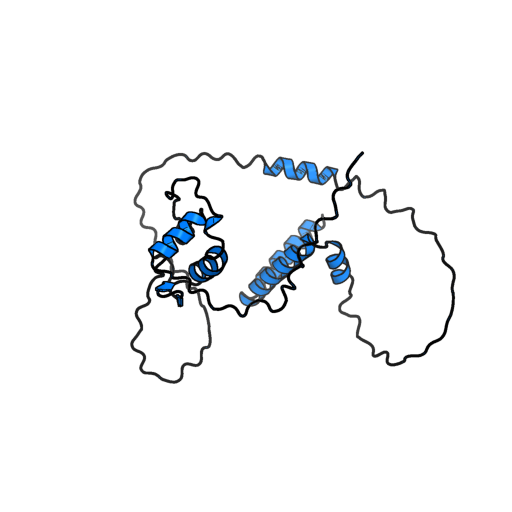 ? 7.342 -8.323 -10.141 1.00 95.25 151 ILE A O 1
ATOM 1227 N N . SER A 1 152 ? 5.380 -8.127 -9.064 1.00 94.69 152 SER A N 1
ATOM 1228 C CA . SER A 1 152 ? 4.989 -9.531 -9.118 1.00 94.69 152 SER A CA 1
ATOM 1229 C C . SER A 1 152 ? 3.486 -9.660 -8.850 1.00 94.69 152 SER A C 1
ATOM 1231 O O . SER A 1 152 ? 2.807 -8.671 -8.558 1.00 94.69 152 SER A O 1
ATOM 1233 N N . ASN A 1 153 ? 2.984 -10.891 -8.902 1.00 95.56 153 ASN A N 1
ATOM 1234 C CA . ASN A 1 153 ? 1.619 -11.231 -8.525 1.00 95.56 153 ASN A CA 1
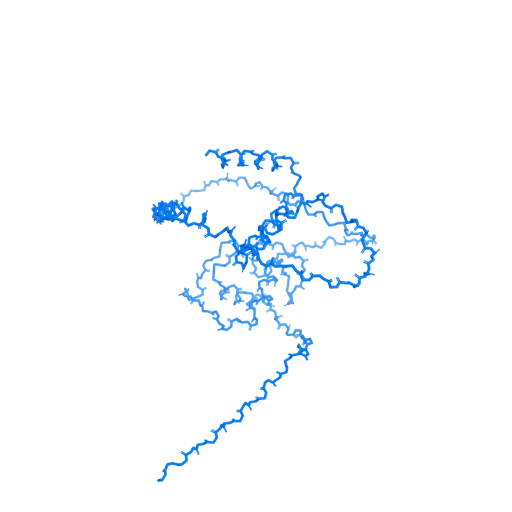ATOM 1235 C C . ASN A 1 153 ? 1.566 -11.529 -7.024 1.00 95.56 153 ASN A C 1
ATOM 1237 O O . ASN A 1 153 ? 1.874 -12.640 -6.590 1.00 95.56 153 ASN A O 1
ATOM 1241 N N . PHE A 1 154 ? 1.181 -10.536 -6.222 1.00 95.06 154 PHE A N 1
ATOM 1242 C CA . PHE A 1 154 ? 0.884 -10.728 -4.803 1.00 95.06 154 PHE A CA 1
ATOM 1243 C C . PHE A 1 154 ? -0.626 -10.811 -4.594 1.00 95.06 154 PHE A C 1
ATOM 1245 O O . PHE A 1 154 ? -1.393 -10.103 -5.240 1.00 95.06 154 PHE A O 1
ATOM 1252 N N . TYR A 1 155 ? -1.056 -11.683 -3.679 1.00 95.88 155 TYR A N 1
ATOM 1253 C CA . TYR A 1 155 ? -2.474 -11.834 -3.321 1.00 95.88 155 TYR A CA 1
ATOM 1254 C C . TYR A 1 155 ? -3.393 -12.147 -4.517 1.00 95.88 155 TYR A C 1
ATOM 1256 O O . TYR A 1 155 ? -4.566 -11.797 -4.507 1.00 95.88 155 TYR A O 1
ATOM 1264 N N . GLY A 1 156 ? -2.851 -12.809 -5.546 1.00 95.25 156 GLY A N 1
ATOM 1265 C CA . GLY A 1 156 ? -3.592 -13.238 -6.735 1.00 95.25 156 GLY A CA 1
ATOM 1266 C C . GLY A 1 156 ? -3.563 -12.273 -7.923 1.00 95.25 156 GLY A C 1
ATOM 1267 O O . GLY A 1 156 ? -3.982 -12.677 -9.001 1.00 95.25 156 GLY A O 1
ATOM 1268 N N . VAL A 1 157 ? -3.035 -11.050 -7.780 1.00 96.88 157 VAL A N 1
ATOM 1269 C CA . VAL A 1 157 ? -3.057 -10.032 -8.851 1.00 96.88 157 VAL A CA 1
ATOM 1270 C C . VAL A 1 157 ? -1.733 -9.260 -8.978 1.00 96.88 157 VAL A C 1
ATOM 1272 O O . VAL A 1 157 ? -0.997 -9.129 -7.990 1.00 96.88 157 VAL A O 1
ATOM 1275 N N . PRO A 1 158 ? -1.399 -8.716 -10.167 1.00 97.12 158 PRO A N 1
ATOM 1276 C CA . PRO A 1 158 ? -0.188 -7.919 -10.363 1.00 97.12 158 PRO A CA 1
ATOM 1277 C C . PRO A 1 158 ? -0.213 -6.675 -9.475 1.00 97.12 158 PRO A C 1
ATOM 1279 O O . PRO A 1 158 ? -1.133 -5.861 -9.530 1.00 97.12 158 PRO A O 1
ATOM 1282 N N . THR A 1 159 ? 0.797 -6.513 -8.624 1.00 96.94 159 THR A N 1
ATOM 1283 C CA . THR A 1 159 ? 0.810 -5.488 -7.570 1.00 96.94 159 THR A CA 1
ATOM 1284 C C . THR A 1 159 ? 2.185 -4.838 -7.414 1.00 96.94 159 THR A C 1
ATOM 1286 O O . THR A 1 159 ? 3.232 -5.467 -7.592 1.00 96.94 159 THR A O 1
ATOM 1289 N N . CYS A 1 160 ? 2.199 -3.538 -7.105 1.00 96.69 160 CYS A N 1
ATOM 1290 C CA . CYS A 1 160 ? 3.420 -2.810 -6.757 1.00 96.69 160 CYS A CA 1
ATOM 1291 C C . CYS A 1 160 ? 3.802 -3.033 -5.280 1.00 96.69 160 CYS A C 1
ATOM 1293 O O . CYS A 1 160 ? 2.984 -3.485 -4.473 1.00 96.69 160 CYS A O 1
ATOM 1295 N N . SER A 1 161 ? 5.043 -2.687 -4.911 1.00 96.06 161 SER A N 1
ATOM 1296 C CA . SER A 1 161 ? 5.555 -2.869 -3.538 1.00 96.06 161 SER A CA 1
ATOM 1297 C C . SER A 1 161 ? 4.705 -2.142 -2.490 1.00 96.06 161 SER A C 1
ATOM 1299 O O . SER A 1 161 ? 4.379 -2.702 -1.445 1.00 96.06 161 SER A O 1
ATOM 1301 N N . SER A 1 162 ? 4.286 -0.909 -2.790 1.00 95.19 162 SER A N 1
ATOM 1302 C CA . SER A 1 162 ? 3.532 -0.069 -1.856 1.00 95.19 162 SER A CA 1
ATOM 1303 C C . SER A 1 162 ? 2.140 -0.639 -1.566 1.00 95.19 162 SER A C 1
ATOM 1305 O O . SER A 1 162 ? 1.748 -0.735 -0.404 1.00 95.19 162 SER A O 1
ATOM 1307 N N . CYS A 1 163 ? 1.404 -1.074 -2.595 1.00 96.31 163 CYS A N 1
ATOM 1308 C CA . CYS A 1 163 ? 0.106 -1.732 -2.427 1.00 96.31 163 CYS A CA 1
ATOM 1309 C C . CYS A 1 163 ? 0.228 -3.081 -1.713 1.00 96.31 163 CYS A C 1
ATOM 1311 O O . CYS A 1 163 ? -0.610 -3.373 -0.864 1.00 96.31 163 CYS A O 1
ATOM 1313 N N . LYS A 1 164 ? 1.278 -3.866 -1.997 1.00 96.12 164 LYS A N 1
ATOM 1314 C CA . LYS A 1 164 ? 1.545 -5.132 -1.300 1.00 96.12 164 LYS A CA 1
ATOM 1315 C C . LYS A 1 164 ? 1.702 -4.913 0.209 1.00 96.12 164 LYS A C 1
ATOM 1317 O O . LYS A 1 164 ? 0.958 -5.512 0.980 1.00 96.12 164 LYS A O 1
ATOM 1322 N N . SER A 1 165 ? 2.644 -4.063 0.624 1.00 95.62 165 SER A N 1
ATOM 1323 C CA . SER A 1 165 ? 2.936 -3.842 2.049 1.00 95.62 165 SER A CA 1
ATOM 1324 C C . SER A 1 165 ? 1.757 -3.210 2.785 1.00 95.62 165 SER A C 1
ATOM 1326 O O . SER A 1 165 ? 1.444 -3.605 3.906 1.00 95.62 165 SER A O 1
ATOM 1328 N N . PHE A 1 166 ? 1.060 -2.270 2.139 1.00 96.44 166 PHE A N 1
ATOM 1329 C CA . PHE A 1 166 ? -0.148 -1.667 2.696 1.00 96.44 166 PHE A CA 1
ATOM 1330 C C . PHE A 1 166 ? -1.239 -2.718 2.943 1.00 96.44 166 PHE A C 1
ATOM 1332 O O . PHE A 1 166 ? -1.769 -2.805 4.048 1.00 96.44 166 PHE A O 1
ATOM 1339 N N . PHE A 1 167 ? -1.549 -3.541 1.938 1.00 96.62 167 PHE A N 1
ATOM 1340 C CA . PHE A 1 167 ? -2.586 -4.564 2.056 1.00 96.62 167 PHE A CA 1
ATOM 1341 C C . PHE A 1 167 ? -2.228 -5.603 3.123 1.00 96.62 167 PHE A C 1
ATOM 1343 O O . PHE A 1 167 ? -3.064 -5.933 3.954 1.00 96.62 167 PHE A O 1
ATOM 1350 N N . GLN A 1 168 ? -0.967 -6.042 3.171 1.00 95.81 168 GLN A N 1
ATOM 1351 C CA . GLN A 1 168 ? -0.484 -6.967 4.197 1.00 95.81 168 GLN A CA 1
ATOM 1352 C C . GLN A 1 168 ? -0.678 -6.426 5.619 1.00 95.81 168 GLN A C 1
ATOM 1354 O O . GLN A 1 168 ? -1.120 -7.165 6.494 1.00 95.81 168 GLN A O 1
ATOM 1359 N N . LYS A 1 169 ? -0.334 -5.152 5.846 1.00 95.75 169 LYS A N 1
ATOM 1360 C CA . LYS A 1 169 ? -0.377 -4.525 7.172 1.00 95.75 169 LYS A CA 1
ATOM 1361 C C . LYS A 1 169 ? -1.805 -4.262 7.645 1.00 95.75 169 LYS A C 1
ATOM 1363 O O . LYS A 1 169 ? -2.098 -4.438 8.820 1.00 95.75 169 LYS A O 1
ATOM 1368 N N . TYR A 1 170 ? -2.678 -3.818 6.743 1.00 96.81 170 TYR A N 1
ATOM 1369 C CA . TYR A 1 170 ? -3.968 -3.252 7.134 1.00 96.81 170 TYR A CA 1
ATOM 1370 C C . TYR A 1 170 ? -5.174 -4.141 6.847 1.00 96.81 170 TYR A C 1
ATOM 1372 O O . TYR A 1 170 ? -6.230 -3.904 7.425 1.00 96.81 170 TYR A O 1
ATOM 1380 N N . TYR A 1 171 ? -5.049 -5.174 6.010 1.00 96.75 171 TYR A N 1
ATOM 1381 C CA . TYR A 1 171 ? -6.158 -6.098 5.770 1.00 96.75 171 TYR A CA 1
ATOM 1382 C C . TYR A 1 171 ? -6.658 -6.827 7.036 1.00 96.75 171 TYR A C 1
ATOM 1384 O O . TYR A 1 171 ? -7.879 -6.943 7.186 1.00 96.75 171 TYR A O 1
ATOM 1392 N N . PRO A 1 172 ? -5.790 -7.295 7.963 1.00 95.69 172 PRO A N 1
ATOM 1393 C CA . PRO A 1 172 ? -6.249 -7.982 9.176 1.00 95.69 172 PRO A CA 1
ATOM 1394 C C . PRO A 1 172 ? -7.126 -7.107 10.078 1.00 95.69 172 PRO A C 1
ATOM 1396 O O . PRO A 1 172 ? -8.087 -7.592 10.656 1.00 95.69 172 PRO A O 1
ATOM 1399 N N . ILE A 1 173 ? -6.836 -5.807 10.137 1.00 96.38 173 ILE A N 1
ATOM 1400 C CA . ILE A 1 173 ? -7.555 -4.820 10.958 1.00 96.38 173 ILE A CA 1
ATOM 1401 C C . ILE A 1 173 ? -8.491 -3.935 10.122 1.00 96.38 173 ILE A C 1
ATOM 1403 O O . ILE A 1 173 ? -8.831 -2.821 10.515 1.00 96.38 173 ILE A O 1
ATOM 1407 N N . ARG A 1 174 ? -8.901 -4.399 8.934 1.00 95.94 174 ARG A N 1
ATOM 1408 C CA . ARG A 1 174 ? -9.652 -3.580 7.965 1.00 95.94 174 ARG A CA 1
ATOM 1409 C C . ARG A 1 174 ? -10.990 -3.061 8.492 1.00 95.94 174 ARG A C 1
ATOM 1411 O O . ARG A 1 174 ? -11.429 -1.999 8.056 1.00 95.94 174 ARG A O 1
ATOM 1418 N N . ASP A 1 175 ? -11.610 -3.801 9.406 1.00 97.00 175 ASP A N 1
ATOM 1419 C CA . ASP A 1 175 ? -12.928 -3.488 9.963 1.00 97.00 175 ASP A CA 1
ATOM 1420 C C . ASP A 1 175 ? -12.864 -2.340 10.989 1.00 97.00 175 ASP A C 1
ATOM 1422 O O . ASP A 1 175 ? -13.880 -1.726 11.298 1.00 97.00 175 ASP A O 1
ATOM 1426 N N . GLN A 1 176 ? -11.660 -1.983 11.458 1.00 97.56 176 GLN A N 1
ATOM 1427 C CA . GLN A 1 176 ? -11.435 -0.844 12.357 1.00 97.56 176 GLN A CA 1
ATOM 1428 C C . GLN A 1 176 ? -11.405 0.501 11.616 1.00 97.56 176 GLN A C 1
ATOM 1430 O O . GLN A 1 176 ? -11.559 1.553 12.234 1.00 97.56 176 GLN A O 1
ATOM 1435 N N . PHE A 1 177 ? -11.196 0.502 10.295 1.00 96.69 177 PHE A N 1
ATOM 1436 C CA . PHE A 1 177 ? -11.124 1.744 9.529 1.00 96.69 177 PHE A CA 1
ATOM 1437 C C . PHE A 1 177 ? -12.506 2.185 9.055 1.00 96.69 177 PHE A C 1
ATOM 1439 O O . PHE A 1 177 ? -13.191 1.464 8.328 1.00 96.69 177 PHE A O 1
ATOM 1446 N N . LYS A 1 178 ? -12.864 3.424 9.389 1.00 96.94 178 LYS A N 1
ATOM 1447 C CA . LYS A 1 178 ? -14.031 4.123 8.845 1.00 96.94 178 LYS A CA 1
ATOM 1448 C C . LYS A 1 178 ? -13.587 5.122 7.777 1.00 96.94 178 LYS A C 1
ATOM 1450 O O . LYS A 1 178 ? -12.421 5.517 7.720 1.00 96.94 178 LYS A O 1
ATOM 1455 N N . CYS A 1 179 ? -14.493 5.444 6.862 1.00 96.69 179 CYS A N 1
ATOM 1456 C CA . CYS A 1 179 ? -14.279 6.474 5.856 1.00 96.69 179 CYS A CA 1
ATOM 1457 C C . CYS A 1 179 ? -15.244 7.620 6.131 1.00 96.69 179 CYS A C 1
ATOM 1459 O O . CYS A 1 179 ? -16.450 7.401 6.091 1.00 96.69 179 CYS A O 1
ATOM 1461 N N . ASP A 1 180 ? -14.709 8.818 6.342 1.00 95.50 180 ASP A N 1
ATOM 1462 C CA . ASP A 1 180 ? -15.531 9.993 6.657 1.00 95.50 180 ASP A CA 1
ATOM 1463 C C . ASP A 1 180 ? -16.209 10.579 5.406 1.00 95.50 180 ASP A C 1
ATOM 1465 O O . ASP A 1 180 ? -17.272 11.179 5.490 1.00 95.50 180 ASP A O 1
ATOM 1469 N N . ASN A 1 181 ? -15.645 10.328 4.219 1.00 93.62 181 ASN A N 1
ATOM 1470 C CA . ASN A 1 181 ? -16.115 10.896 2.949 1.00 93.62 181 ASN A CA 1
ATOM 1471 C C . ASN A 1 181 ? -16.907 9.891 2.095 1.00 93.62 181 ASN A C 1
ATOM 1473 O O . ASN A 1 181 ? -16.785 9.912 0.871 1.00 93.62 181 ASN A O 1
ATOM 1477 N N . GLU A 1 182 ? -17.645 8.956 2.703 1.00 92.19 182 GLU A N 1
ATOM 1478 C CA . GLU A 1 182 ? -18.514 7.995 1.988 1.00 92.19 182 GLU A CA 1
ATOM 1479 C C . GLU A 1 182 ? -17.829 7.259 0.815 1.00 92.19 182 GLU A C 1
ATOM 1481 O O . GLU A 1 182 ? -18.378 7.112 -0.276 1.00 92.19 182 GLU A O 1
ATOM 1486 N N . HIS A 1 183 ? -16.581 6.830 0.998 1.00 88.81 183 HIS A N 1
ATOM 1487 C CA . HIS A 1 183 ? -15.769 6.192 -0.046 1.00 88.81 183 HIS A CA 1
ATOM 1488 C C . HIS A 1 183 ? -15.448 7.055 -1.285 1.00 88.81 183 HIS A C 1
ATOM 1490 O O . HIS A 1 183 ? -14.903 6.545 -2.265 1.00 88.81 183 HIS A O 1
ATOM 1496 N N . LYS A 1 184 ? -15.703 8.367 -1.242 1.00 88.50 184 LYS A N 1
ATOM 1497 C CA . LYS A 1 184 ? -15.380 9.336 -2.307 1.00 88.50 184 LYS A CA 1
ATOM 1498 C C . LYS A 1 184 ? -13.995 9.968 -2.132 1.00 88.50 184 LYS A C 1
ATOM 1500 O O . LYS A 1 184 ? -13.697 10.989 -2.746 1.00 88.50 184 LYS A O 1
ATOM 1505 N N . CYS A 1 185 ? -13.131 9.399 -1.287 1.00 90.75 185 CYS A N 1
ATOM 1506 C CA . CYS A 1 185 ? -11.794 9.946 -1.074 1.00 90.75 185 CYS A CA 1
ATOM 1507 C C . CYS A 1 185 ? -11.006 9.982 -2.387 1.00 90.75 185 CYS A C 1
ATOM 1509 O O . CYS A 1 185 ? -10.800 8.953 -3.036 1.00 90.75 185 CYS A O 1
ATOM 1511 N N . PHE A 1 186 ? -10.537 11.178 -2.738 1.00 77.31 186 PHE A N 1
ATOM 1512 C CA . PHE A 1 186 ? -9.759 11.401 -3.944 1.00 77.31 186 PHE A CA 1
ATOM 1513 C C . PHE A 1 186 ? -8.433 10.633 -3.910 1.00 77.31 186 PHE A C 1
ATOM 1515 O O . PHE A 1 186 ? -7.834 10.388 -2.854 1.00 77.31 186 PHE A O 1
ATOM 1522 N N . LYS A 1 187 ? -7.983 10.246 -5.101 1.00 76.94 187 LYS A N 1
ATOM 1523 C CA . LYS A 1 187 ? -6.751 9.501 -5.317 1.00 76.94 187 LYS A CA 1
ATOM 1524 C C . LYS A 1 187 ? -5.754 10.396 -6.043 1.00 76.94 187 LYS A C 1
ATOM 1526 O O . LYS A 1 187 ? -5.878 10.620 -7.242 1.00 76.94 187 LYS A O 1
ATOM 1531 N N . GLU A 1 188 ? -4.733 10.841 -5.323 1.00 76.44 188 GLU A N 1
ATOM 1532 C CA . GLU A 1 188 ? -3.582 11.531 -5.905 1.00 76.44 188 GLU A CA 1
ATOM 1533 C C . GLU A 1 188 ? -2.524 10.478 -6.265 1.00 76.44 188 GLU A C 1
ATOM 1535 O O . GLU A 1 188 ? -1.797 9.953 -5.417 1.00 76.44 188 GLU A O 1
ATOM 1540 N N . GLY A 1 189 ? -2.486 10.081 -7.540 1.00 75.12 189 GLY A N 1
ATOM 1541 C CA . GLY A 1 189 ? -1.547 9.069 -8.031 1.00 75.12 189 GLY A CA 1
ATOM 1542 C C . GLY A 1 189 ? -1.735 7.698 -7.364 1.00 75.12 189 GLY A C 1
ATOM 1543 O O . GLY A 1 189 ? -2.779 7.062 -7.499 1.00 75.12 189 GLY A O 1
ATOM 1544 N N . CYS A 1 190 ? -0.712 7.199 -6.664 1.00 64.25 190 CYS A N 1
ATOM 1545 C CA . CYS A 1 190 ? -0.760 5.912 -5.949 1.00 64.25 190 CYS A CA 1
ATOM 1546 C C . CYS A 1 190 ? -1.296 6.006 -4.516 1.00 64.25 190 CYS A C 1
ATOM 1548 O O . CYS A 1 190 ? -1.434 4.972 -3.849 1.00 64.25 190 CYS A O 1
ATOM 1550 N N . ILE A 1 191 ? -1.541 7.218 -4.018 1.00 77.00 191 ILE A N 1
ATOM 1551 C CA . ILE A 1 191 ? -1.796 7.470 -2.606 1.00 77.00 191 ILE A CA 1
ATOM 1552 C C . ILE A 1 191 ? -3.277 7.793 -2.439 1.00 77.00 191 ILE A C 1
ATOM 1554 O O . ILE A 1 191 ? -3.789 8.807 -2.901 1.00 77.00 191 ILE A O 1
ATOM 1558 N N . PHE A 1 192 ? -3.975 6.889 -1.763 1.00 83.88 192 PHE A N 1
ATOM 1559 C CA . PHE A 1 192 ? -5.277 7.193 -1.191 1.00 83.88 192 PHE A CA 1
ATOM 1560 C C . PHE A 1 192 ? -5.039 7.826 0.177 1.00 83.88 192 PHE A C 1
ATOM 1562 O O . PHE A 1 192 ? -4.347 7.223 1.002 1.00 83.88 192 PHE A O 1
ATOM 1569 N N . LYS A 1 193 ? -5.631 8.998 0.425 1.00 88.56 193 LYS A N 1
ATOM 1570 C CA . LYS A 1 193 ? -5.568 9.663 1.738 1.00 88.56 193 LYS A CA 1
ATOM 1571 C C . LYS A 1 193 ? -6.273 8.828 2.820 1.00 88.56 193 LYS A C 1
ATOM 1573 O O . LYS A 1 193 ? -5.780 8.698 3.933 1.00 88.56 193 LYS A O 1
ATOM 1578 N N . CYS A 1 194 ? -7.376 8.164 2.466 1.00 95.69 194 CYS A N 1
ATOM 1579 C CA . CYS A 1 194 ? -8.133 7.308 3.379 1.00 95.69 194 CYS A CA 1
ATOM 1580 C C . CYS A 1 194 ? -7.694 5.836 3.314 1.00 95.69 194 CYS A C 1
ATOM 1582 O O . CYS A 1 194 ? -7.740 5.198 2.254 1.00 95.69 194 CYS A O 1
ATOM 1584 N N . LYS A 1 195 ? -7.342 5.265 4.477 1.00 96.12 195 LYS A N 1
ATOM 1585 C CA . LYS A 1 195 ? -6.963 3.847 4.621 1.00 96.12 195 LYS A CA 1
ATOM 1586 C C . LYS A 1 195 ? -8.101 2.906 4.219 1.00 96.12 195 LYS A C 1
ATOM 1588 O O . LYS A 1 195 ? -7.853 1.972 3.460 1.00 96.12 195 LYS A O 1
ATOM 1593 N N . LYS A 1 196 ? -9.336 3.181 4.659 1.00 97.12 196 LYS A N 1
ATOM 1594 C CA . LYS A 1 196 ? -10.521 2.366 4.345 1.00 97.12 196 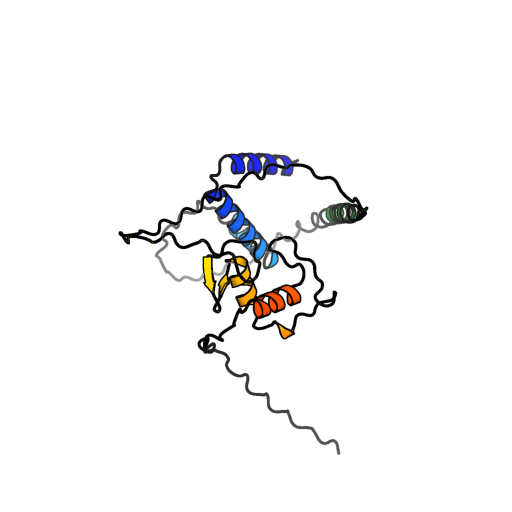LYS A CA 1
ATOM 1595 C C . LYS A 1 196 ? -10.747 2.262 2.835 1.00 97.12 196 LYS A C 1
ATOM 1597 O O . LYS A 1 196 ? -10.696 1.165 2.287 1.00 97.12 196 LYS A O 1
ATOM 1602 N N . CYS A 1 197 ? -10.815 3.405 2.145 1.00 96.25 197 CYS A N 1
ATOM 1603 C CA . CYS A 1 197 ? -10.928 3.458 0.681 1.00 96.25 197 CYS A CA 1
ATOM 1604 C C . CYS A 1 197 ? -9.819 2.678 -0.029 1.00 96.25 197 CYS A C 1
ATOM 1606 O O . CYS A 1 197 ? -10.066 1.986 -1.016 1.00 96.25 197 CYS A O 1
ATOM 1608 N N . ARG A 1 198 ? -8.582 2.775 0.473 1.00 96.12 198 ARG A N 1
ATOM 1609 C CA . ARG A 1 198 ? -7.441 2.070 -0.114 1.00 96.12 198 ARG A CA 1
ATOM 1610 C C . ARG A 1 198 ? -7.572 0.553 0.005 1.00 96.12 198 ARG A C 1
ATOM 1612 O O . ARG A 1 198 ? -7.243 -0.153 -0.951 1.00 96.12 198 ARG A O 1
ATOM 1619 N N . ILE A 1 199 ? -8.018 0.054 1.160 1.00 97.12 199 ILE A N 1
ATOM 1620 C CA . ILE A 1 199 ? -8.251 -1.379 1.381 1.00 97.12 199 ILE A CA 1
ATOM 1621 C C . ILE A 1 199 ? -9.397 -1.851 0.491 1.00 97.12 199 ILE A C 1
ATOM 1623 O O . ILE A 1 199 ? -9.205 -2.791 -0.275 1.00 97.12 199 ILE A O 1
ATOM 1627 N N . ASP A 1 200 ? -10.537 -1.162 0.523 1.00 96.25 200 ASP A N 1
ATOM 1628 C CA . ASP A 1 200 ? -11.726 -1.555 -0.237 1.00 96.25 200 ASP A CA 1
ATOM 1629 C C . ASP A 1 200 ? -11.440 -1.570 -1.745 1.00 96.25 200 ASP A C 1
ATOM 1631 O O . ASP A 1 200 ? -11.785 -2.523 -2.442 1.00 96.25 200 ASP A O 1
ATOM 1635 N N . ASN A 1 201 ? -10.705 -0.576 -2.257 1.00 95.88 201 ASN A N 1
ATOM 1636 C CA . ASN A 1 201 ? -10.269 -0.563 -3.651 1.00 95.88 201 ASN A CA 1
ATOM 1637 C C . ASN A 1 201 ? -9.297 -1.712 -3.977 1.00 95.88 201 ASN A C 1
ATOM 1639 O O . ASN A 1 201 ? -9.332 -2.261 -5.079 1.00 95.88 201 ASN A O 1
ATOM 1643 N N . SER A 1 202 ? -8.433 -2.096 -3.034 1.00 96.25 202 SER A N 1
ATOM 1644 C CA . SER A 1 202 ? -7.534 -3.242 -3.214 1.00 96.25 202 SER A CA 1
ATOM 1645 C C . SER A 1 202 ? -8.323 -4.553 -3.308 1.00 96.25 202 SER A C 1
ATOM 1647 O O . SER A 1 202 ? -8.082 -5.341 -4.221 1.00 96.25 202 SER A O 1
ATOM 1649 N N . ILE A 1 203 ? -9.322 -4.745 -2.440 1.00 97.19 203 ILE A N 1
ATOM 1650 C CA . ILE A 1 203 ? -10.238 -5.897 -2.481 1.00 97.19 203 ILE A CA 1
ATOM 1651 C C . ILE A 1 203 ? -11.018 -5.907 -3.800 1.00 97.19 203 ILE A C 1
ATOM 1653 O O . ILE A 1 203 ? -11.035 -6.915 -4.502 1.00 97.19 203 ILE A O 1
ATOM 1657 N N . LYS A 1 204 ? -11.580 -4.758 -4.198 1.00 96.75 204 LYS A N 1
ATOM 1658 C CA . LYS A 1 204 ? -12.303 -4.583 -5.470 1.00 96.75 204 LYS A CA 1
ATOM 1659 C C . LYS A 1 204 ? -11.438 -4.897 -6.694 1.00 96.75 204 LYS A C 1
ATOM 1661 O O . LYS A 1 204 ? -11.953 -5.331 -7.717 1.00 96.75 204 LYS A O 1
ATOM 1666 N N . SER A 1 205 ? -10.126 -4.700 -6.587 1.00 96.44 205 SER A N 1
ATOM 1667 C CA . SER A 1 205 ? -9.157 -5.031 -7.640 1.00 96.44 205 SER A CA 1
ATOM 1668 C C . SER A 1 205 ? -8.767 -6.515 -7.669 1.00 96.44 205 SER A C 1
ATOM 1670 O O . SER A 1 205 ? -7.932 -6.899 -8.485 1.00 96.44 205 SER A O 1
ATOM 1672 N N . GLY A 1 206 ? -9.338 -7.343 -6.789 1.00 97.12 206 GLY A N 1
ATOM 1673 C CA . GLY A 1 206 ? -9.103 -8.785 -6.738 1.00 97.12 206 GLY A CA 1
ATOM 1674 C C . GLY A 1 206 ? -7.962 -9.218 -5.819 1.00 97.12 206 GLY A C 1
ATOM 1675 O O . GLY A 1 206 ? -7.503 -10.352 -5.939 1.00 97.12 206 GLY A O 1
ATOM 1676 N N . LEU A 1 207 ? -7.480 -8.360 -4.907 1.00 96.25 207 LEU A N 1
ATOM 1677 C CA . LEU A 1 207 ? -6.526 -8.810 -3.891 1.00 96.25 207 LEU A CA 1
ATOM 1678 C C . LEU A 1 207 ? -7.247 -9.698 -2.875 1.00 96.25 207 LEU A C 1
ATOM 1680 O O . LEU A 1 207 ? -8.132 -9.244 -2.152 1.00 96.25 207 LEU A O 1
ATOM 1684 N N . ILE A 1 208 ? -6.813 -10.952 -2.786 1.00 95.81 208 ILE A N 1
ATOM 1685 C CA . ILE A 1 208 ? -7.349 -11.930 -1.842 1.00 95.81 208 ILE A CA 1
ATOM 1686 C C . ILE A 1 208 ? -6.299 -12.174 -0.763 1.00 95.81 208 ILE A C 1
ATOM 1688 O O . ILE A 1 208 ? -5.237 -12.756 -1.020 1.00 95.81 208 ILE A O 1
ATOM 1692 N N . TYR A 1 209 ? -6.593 -11.744 0.464 1.00 94.19 209 TYR A N 1
ATOM 1693 C CA . TYR A 1 209 ? -5.773 -12.104 1.612 1.00 94.19 209 TYR A CA 1
ATOM 1694 C C . TYR A 1 209 ? -6.066 -13.555 1.969 1.00 94.19 209 TYR A C 1
ATOM 1696 O O . TYR A 1 209 ? -7.056 -13.880 2.620 1.00 94.19 209 TYR A O 1
ATOM 1704 N N . ARG A 1 210 ? -5.198 -14.450 1.509 1.00 90.56 210 ARG A N 1
ATOM 1705 C CA . ARG A 1 210 ? -5.139 -15.780 2.092 1.00 90.56 210 ARG A CA 1
ATOM 1706 C C . ARG A 1 210 ? -4.454 -15.599 3.422 1.00 90.56 210 ARG A C 1
ATOM 1708 O O . ARG A 1 210 ? -3.295 -15.175 3.444 1.00 90.56 210 ARG A O 1
ATOM 1715 N N . GLU A 1 211 ? -5.178 -15.891 4.493 1.00 83.81 211 GLU A N 1
ATOM 1716 C CA . GLU A 1 211 ? -4.561 -16.158 5.776 1.00 83.81 211 GLU A CA 1
ATOM 1717 C C . GLU A 1 211 ? -3.516 -17.230 5.491 1.00 83.81 211 GLU A C 1
ATOM 1719 O O . GLU A 1 211 ? -3.811 -18.403 5.255 1.00 83.81 211 GLU A O 1
ATOM 1724 N N . LYS A 1 212 ? -2.256 -16.803 5.374 1.00 68.19 212 LYS A N 1
ATOM 1725 C CA . LYS A 1 212 ? -1.181 -17.750 5.582 1.00 68.19 212 LYS A CA 1
ATOM 1726 C C . LYS A 1 212 ? -1.500 -18.287 6.960 1.00 68.19 212 LYS A C 1
ATOM 1728 O O . LYS A 1 212 ? -1.750 -17.480 7.854 1.00 68.19 212 LYS A O 1
ATOM 1733 N N . ILE A 1 213 ? -1.547 -19.607 7.089 1.00 55.97 213 ILE A N 1
ATOM 1734 C CA . ILE A 1 213 ? -1.502 -20.271 8.383 1.00 55.97 213 ILE A CA 1
ATOM 1735 C C . ILE A 1 213 ? -0.194 -19.773 8.994 1.00 55.97 213 ILE A C 1
ATOM 1737 O O . ILE A 1 213 ? 0.875 -20.334 8.759 1.00 55.97 213 ILE A O 1
ATOM 1741 N N . LEU A 1 214 ? -0.241 -18.602 9.628 1.00 55.91 214 LEU A N 1
ATOM 1742 C CA . LEU A 1 214 ? 0.858 -18.093 10.401 1.00 55.91 214 LEU A CA 1
ATOM 1743 C C . LEU A 1 214 ? 1.005 -19.166 11.469 1.00 55.91 214 LEU A C 1
ATOM 1745 O O . LEU A 1 214 ? -0.008 -19.536 12.077 1.00 55.91 214 LEU A O 1
ATOM 1749 N N . PRO A 1 215 ? 2.199 -19.756 11.635 1.00 56.84 215 PRO A N 1
ATOM 1750 C CA . PRO A 1 215 ? 2.412 -20.653 12.752 1.00 56.84 215 PRO A CA 1
ATOM 1751 C C . PRO A 1 215 ? 1.951 -19.879 13.981 1.00 56.84 215 PRO A C 1
ATOM 1753 O O . PRO A 1 215 ? 2.460 -18.783 14.227 1.00 56.84 215 PRO A O 1
ATOM 1756 N N . LYS A 1 216 ? 0.905 -20.389 14.653 1.00 51.03 216 LYS A N 1
ATOM 1757 C CA . LYS A 1 216 ? 0.337 -19.743 15.838 1.00 51.03 216 LYS A CA 1
ATOM 1758 C C . LYS A 1 216 ? 1.516 -19.327 16.720 1.00 51.03 216 LYS A C 1
ATOM 1760 O O . LYS A 1 216 ? 2.405 -20.168 16.914 1.00 51.03 216 LYS A O 1
ATOM 1765 N N . PRO A 1 217 ? 1.587 -18.066 17.184 1.00 60.03 217 PRO A N 1
ATOM 1766 C CA . PRO A 1 217 ? 2.654 -17.662 18.083 1.00 60.03 217 PRO A CA 1
ATOM 1767 C C . PRO A 1 217 ? 2.645 -18.658 19.242 1.00 60.03 217 PRO A C 1
ATOM 1769 O O . PRO A 1 217 ? 1.644 -18.797 19.937 1.00 60.03 217 PRO A O 1
ATOM 1772 N N . LYS A 1 218 ? 3.726 -19.430 19.402 1.00 69.44 218 LYS A N 1
ATOM 1773 C CA . LYS A 1 218 ? 3.777 -20.559 20.351 1.00 69.44 218 LYS A CA 1
ATOM 1774 C C . LYS A 1 218 ? 3.667 -20.127 21.823 1.00 69.44 218 LYS A C 1
ATOM 1776 O O . LYS A 1 218 ? 3.698 -20.981 22.697 1.00 69.44 218 LYS A O 1
ATOM 1781 N N . ASN A 1 219 ? 3.530 -18.830 22.091 1.00 62.03 219 ASN A N 1
ATOM 1782 C CA . ASN A 1 219 ? 3.708 -18.232 23.406 1.00 62.03 219 ASN A CA 1
ATOM 1783 C C . ASN A 1 219 ? 2.544 -17.334 23.842 1.00 62.03 219 ASN A C 1
ATOM 1785 O O . ASN A 1 219 ? 2.745 -16.446 24.662 1.00 62.03 219 ASN A O 1
ATOM 1789 N N . GLU A 1 220 ? 1.322 -17.571 23.369 1.00 59.84 220 GLU A N 1
ATOM 1790 C CA . GLU A 1 220 ? 0.153 -17.093 24.109 1.00 59.84 220 GLU A CA 1
ATOM 1791 C C . GLU A 1 220 ? -0.141 -18.138 25.190 1.00 59.84 220 GLU A C 1
ATOM 1793 O O . GLU A 1 220 ? -0.948 -19.053 25.017 1.00 59.84 220 GLU A O 1
ATOM 1798 N N . LYS A 1 221 ? 0.614 -18.066 26.299 1.00 63.78 221 LYS A N 1
ATOM 1799 C CA . LYS A 1 221 ? 0.166 -18.658 27.559 1.00 63.78 221 LYS A CA 1
ATOM 1800 C C . LYS A 1 221 ? -1.131 -17.938 27.880 1.00 63.78 221 LYS A C 1
ATOM 1802 O O . LYS A 1 221 ? -1.103 -16.828 28.398 1.00 63.78 221 LYS A O 1
ATOM 1807 N N . LEU A 1 222 ? -2.228 -18.562 27.460 1.00 60.38 222 LEU A N 1
ATOM 1808 C CA . LEU A 1 222 ? -3.591 -18.234 27.819 1.00 60.38 222 LEU A CA 1
ATOM 1809 C C . LEU A 1 222 ? -3.561 -17.906 29.311 1.00 60.38 222 LEU A C 1
ATOM 1811 O O . LEU A 1 222 ? -3.325 -18.797 30.131 1.00 60.38 222 LEU A O 1
ATOM 1815 N N . ALA A 1 223 ? -3.665 -16.621 29.646 1.00 63.03 223 ALA A N 1
ATOM 1816 C CA . ALA A 1 223 ? -3.904 -16.219 31.014 1.00 63.03 223 ALA A CA 1
ATOM 1817 C C . ALA A 1 223 ? -5.206 -16.919 31.384 1.00 63.03 223 ALA A C 1
ATOM 1819 O O . ALA A 1 223 ? -6.260 -16.632 30.811 1.00 63.03 223 ALA A O 1
ATOM 1820 N N . SER A 1 224 ? -5.096 -17.948 32.223 1.00 67.19 224 SER A N 1
ATOM 1821 C CA . SER A 1 224 ? -6.254 -18.654 32.740 1.00 67.19 224 SER A CA 1
ATOM 1822 C C . SER A 1 224 ? -7.202 -17.600 33.305 1.00 67.19 224 SER A C 1
ATOM 1824 O O . SER A 1 224 ? -6.726 -16.735 34.043 1.00 67.19 224 SER A O 1
ATOM 1826 N N . PRO A 1 225 ? -8.500 -17.632 32.961 1.00 69.00 225 PRO A N 1
ATOM 1827 C CA . PRO A 1 225 ? -9.458 -16.699 33.526 1.00 69.00 225 PRO A CA 1
ATOM 1828 C C . PRO A 1 225 ? -9.343 -16.774 35.048 1.00 69.00 225 PRO A C 1
ATOM 1830 O O . PRO A 1 225 ? -9.496 -17.850 35.637 1.00 69.00 225 PRO A O 1
ATOM 1833 N N . GLU A 1 226 ? -8.979 -15.649 35.663 1.00 73.44 226 GLU A N 1
ATOM 1834 C CA . GLU A 1 226 ? -8.954 -15.531 37.112 1.00 73.44 226 GLU A CA 1
ATOM 1835 C C . GLU A 1 226 ? -10.350 -15.894 37.614 1.00 73.44 226 GLU A C 1
ATOM 1837 O O . GLU A 1 226 ? -11.357 -15.341 37.167 1.00 73.44 226 GLU A O 1
ATOM 1842 N N . LYS A 1 227 ? -10.414 -16.903 38.488 1.00 68.75 227 LYS A N 1
ATOM 1843 C CA . LYS A 1 227 ? -11.669 -17.312 39.110 1.00 68.75 227 LYS A CA 1
ATOM 1844 C C . LYS A 1 227 ? -12.276 -16.092 39.817 1.00 68.75 227 LYS A C 1
ATOM 1846 O O . LYS A 1 227 ? -11.540 -15.416 40.542 1.00 68.75 227 LYS A O 1
ATOM 1851 N N . PRO A 1 228 ? -13.582 -15.823 39.647 1.00 72.88 228 PRO A N 1
ATOM 1852 C CA . PRO A 1 228 ? -14.263 -14.803 40.431 1.00 72.88 228 PRO A CA 1
ATOM 1853 C C . PRO A 1 228 ? -14.085 -15.139 41.914 1.00 72.88 228 PRO A C 1
ATOM 1855 O O . PRO A 1 228 ? -14.379 -16.255 42.340 1.00 72.88 228 PRO A O 1
ATOM 1858 N N . LYS A 1 229 ? -13.510 -14.199 42.669 1.00 74.06 229 LYS A N 1
ATOM 1859 C CA . LYS A 1 229 ? -13.398 -14.301 44.124 1.00 74.06 229 LYS A CA 1
ATOM 1860 C C . LYS A 1 229 ? -14.790 -14.111 44.710 1.00 74.06 229 LYS A C 1
ATOM 1862 O O . LYS A 1 229 ? -15.493 -13.179 44.332 1.00 74.06 229 LYS A O 1
ATOM 1867 N N . ASP A 1 230 ? -15.130 -15.033 45.594 1.00 74.50 230 ASP A N 1
ATOM 1868 C CA . ASP A 1 230 ? -16.442 -15.248 46.183 1.00 74.50 230 ASP A CA 1
ATOM 1869 C C . ASP A 1 230 ? -17.096 -13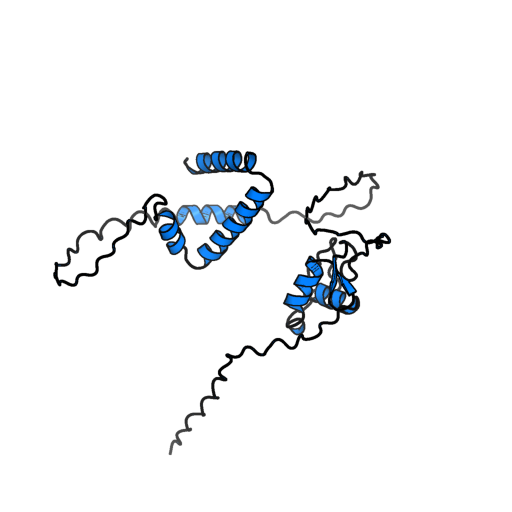.965 46.727 1.00 74.50 230 ASP A C 1
ATOM 1871 O O . ASP A 1 230 ? -16.474 -13.169 47.440 1.00 74.50 230 ASP A O 1
ATOM 1875 N N . GLU A 1 231 ? -18.379 -13.798 46.396 1.00 72.38 231 GLU A N 1
ATOM 1876 C CA . GLU A 1 231 ? -19.302 -12.860 47.031 1.00 72.38 231 GLU A CA 1
ATOM 1877 C C . GLU A 1 231 ? -19.395 -13.185 48.527 1.00 72.38 231 GLU A C 1
ATOM 1879 O O . GLU A 1 231 ? -19.779 -14.284 48.925 1.00 72.38 231 GLU A O 1
ATOM 1884 N N . LYS A 1 232 ? -19.036 -12.220 49.378 1.00 74.00 232 LYS A N 1
ATOM 1885 C CA . LYS A 1 232 ? -19.353 -12.287 50.804 1.00 74.00 232 LYS A CA 1
ATOM 1886 C C . LYS A 1 232 ? -20.822 -11.923 50.988 1.00 74.00 232 LYS A C 1
ATOM 1888 O O . LYS A 1 232 ? -21.190 -10.764 50.805 1.00 74.00 232 LYS A O 1
ATOM 1893 N N . GLU A 1 233 ? -21.628 -12.906 51.379 1.00 73.81 233 GLU A N 1
ATOM 1894 C CA . GLU A 1 233 ? -22.949 -12.687 51.967 1.00 73.81 233 GLU A CA 1
ATOM 1895 C C . GLU A 1 233 ? -22.817 -11.806 53.218 1.00 73.81 233 GLU A C 1
ATOM 1897 O O . GLU A 1 233 ? -22.056 -12.107 54.140 1.00 73.81 233 GLU A O 1
ATOM 1902 N N . ILE A 1 234 ? -23.563 -10.704 53.229 1.00 75.69 234 ILE A N 1
ATOM 1903 C CA . ILE A 1 234 ? -23.822 -9.889 54.413 1.00 75.69 234 ILE A CA 1
ATOM 1904 C C . ILE A 1 234 ? -25.147 -10.397 54.987 1.00 75.69 234 ILE A C 1
ATOM 1906 O O . ILE A 1 234 ? -26.178 -10.267 54.328 1.00 75.69 234 ILE A O 1
ATOM 1910 N N . ASN A 1 235 ? -25.098 -10.967 56.191 1.00 72.81 235 ASN A N 1
ATOM 1911 C CA . ASN A 1 235 ? -26.247 -11.171 57.077 1.00 72.81 235 ASN A CA 1
ATOM 1912 C C . ASN A 1 235 ? -26.004 -10.392 58.368 1.00 72.81 235 ASN A C 1
ATOM 1914 O O . ASN A 1 235 ? -24.857 -10.460 58.871 1.00 72.81 235 ASN A O 1
#

Radius of gyration: 29.67 Å; chains: 1; bounding box: 69×52×82 Å

Foldseek 3Di:
DVVVVVVVVVVVVVVPDDPVVVVVVVVVVVVVVVVCVVPVVVVVVVVPPDPPPDPDDPPDDDDDDDDDDDDPDDPPDPPPPPVVVVVVVVVVVVVVVPPPDDDPDDDDDDDDDDDDDDDPPDDDDPDDDDDDPDPPPPFDAALLQSQHTFPDQAQNGRHHPVLRVLLVVCVVVLVVFDDPVPLPQDDDRRDGPGSNNSNVSCVVSNRHDDPPPPPPPPPCPPPPPDPPDDDDDDD